Protein AF-A0A9B0GZ74-F1 (afdb_monomer)

Radius of gyration: 31.26 Å; Cα contacts (8 Å, |Δi|>4): 333; chains: 1; bounding box: 87×49×104 Å

Secondary structure (DSSP, 8-state):
----HHHHHHHHHHHHHHSEEEEES-SS-SS-GGGTTTT--HHHHHHHHHHHHTTTSEEEEEETTEEEEEE-HHHHHHHHHHHT--TT---GGG-PPPPP-------PPP---------------SSS-----------------------EEEEEE-SS-TTSEE----PPPTT--HHHHHHHHHHHHH-EEEEEEEEEEEEEETTTTEEEEEEEEEEEEE-SS-HHHHHH---EEEEEHHHHHHHHHTT-HHHHHHHHHHHHHHH--SS-PPP--PPP------PPP--

pLDDT: mean 74.58, std 23.99, range [27.06, 96.62]

Sequence (291 aa):
MLMPKKNRIAIYELLFKEGVMVAKKDVHMPKHPELADKNVPNLHVMKAMQSLKSRGYVKEQFAWRHFYWYLTNEGIQYLRDYLHLPPEIVPATLRRSRPETGRPRPKGLEGERPARLTRGEADRDTYRRSAVPPGADKKAEAGAGSATEFQFVLLVSSSRHPDRWIVPGGGMEPEEEPSVAAAREVCEEAGVKGTLGRLVGIFENQERKHRTYVYVLIVTEVLEDWEDSVNIGRKREWFKIEDAIKVLQYHKPVQASYFETLRQGYSANNGTPVVATTYSVSSQSSMPGIR

Structure (mmCIF, N/CA/C/O backbone):
data_AF-A0A9B0GZ74-F1
#
_entry.id   AF-A0A9B0GZ74-F1
#
loop_
_atom_site.group_PDB
_atom_site.id
_atom_site.type_symbol
_atom_site.label_atom_id
_atom_site.label_alt_id
_atom_site.label_comp_id
_atom_site.label_asym_id
_atom_site.label_entity_id
_atom_site.label_seq_id
_atom_site.pdbx_PDB_ins_code
_atom_site.Cartn_x
_atom_site.Cartn_y
_atom_site.Cartn_z
_atom_site.occupancy
_atom_site.B_iso_or_equiv
_atom_site.auth_seq_id
_atom_site.auth_comp_id
_atom_site.auth_asym_id
_atom_site.auth_atom_id
_atom_site.pdbx_PDB_model_num
ATOM 1 N N . MET A 1 1 ? 24.079 10.709 -8.198 1.00 82.06 1 MET A N 1
ATOM 2 C CA . MET A 1 1 ? 24.806 9.741 -7.348 1.00 82.06 1 MET A CA 1
ATOM 3 C C . MET A 1 1 ? 25.811 8.994 -8.206 1.00 82.06 1 MET A C 1
ATOM 5 O O . MET A 1 1 ? 25.441 8.549 -9.290 1.00 82.06 1 MET A O 1
ATOM 9 N N . LEU A 1 2 ? 27.061 8.889 -7.754 1.00 89.06 2 LEU A N 1
ATOM 10 C CA . LEU A 1 2 ? 28.069 8.064 -8.417 1.00 89.06 2 LEU A CA 1
ATOM 11 C C . LEU A 1 2 ? 27.722 6.587 -8.185 1.00 89.06 2 LEU A C 1
ATOM 13 O O . LEU A 1 2 ? 27.457 6.194 -7.055 1.00 89.06 2 LEU A O 1
ATOM 17 N N . MET A 1 3 ? 27.668 5.786 -9.247 1.00 90.12 3 MET A N 1
ATOM 18 C CA . MET A 1 3 ? 27.357 4.358 -9.152 1.00 90.12 3 MET A CA 1
ATOM 19 C C . MET A 1 3 ? 28.206 3.565 -10.152 1.00 90.12 3 MET A C 1
ATOM 21 O O . MET A 1 3 ? 28.424 4.061 -11.263 1.00 90.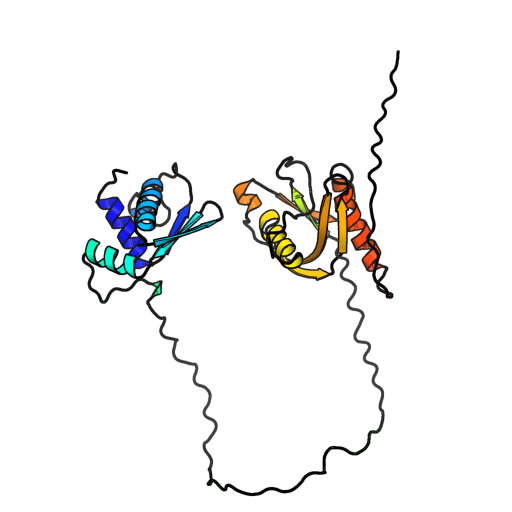12 3 MET A O 1
ATOM 25 N N . PRO A 1 4 ? 28.652 2.341 -9.813 1.00 94.06 4 PRO A N 1
ATOM 26 C CA . PRO A 1 4 ? 29.394 1.497 -10.743 1.00 94.06 4 PRO A CA 1
ATOM 27 C C . PRO A 1 4 ? 28.590 1.219 -12.018 1.00 94.06 4 PRO A C 1
ATOM 29 O O . PRO A 1 4 ? 27.400 0.899 -11.950 1.00 94.06 4 PRO A O 1
ATOM 32 N N . LYS A 1 5 ? 29.248 1.287 -13.184 1.00 91.31 5 LYS A N 1
ATOM 33 C CA . LYS A 1 5 ? 28.596 1.060 -14.488 1.00 91.31 5 LYS A CA 1
ATOM 34 C C . LYS A 1 5 ? 27.937 -0.323 -14.564 1.00 91.31 5 LYS A C 1
ATOM 36 O O . LYS A 1 5 ? 26.816 -0.425 -15.044 1.00 91.31 5 LYS A O 1
ATOM 41 N N . LYS A 1 6 ? 28.581 -1.348 -13.990 1.00 92.06 6 LYS A N 1
ATOM 42 C CA . LYS A 1 6 ? 28.047 -2.720 -13.886 1.00 92.06 6 LYS A CA 1
ATOM 43 C C . LYS A 1 6 ? 26.679 -2.761 -13.190 1.00 92.06 6 LYS A C 1
ATOM 45 O O . LYS A 1 6 ? 25.741 -3.341 -13.719 1.00 92.06 6 LYS A O 1
ATOM 50 N N . ASN A 1 7 ? 26.542 -2.066 -12.058 1.00 92.50 7 ASN A N 1
ATOM 51 C CA . ASN A 1 7 ? 25.292 -2.019 -11.292 1.00 92.50 7 ASN A CA 1
ATOM 52 C C . ASN A 1 7 ? 24.197 -1.264 -12.044 1.00 92.50 7 ASN A C 1
ATOM 54 O O . ASN A 1 7 ? 23.042 -1.670 -12.026 1.00 92.50 7 ASN A O 1
ATOM 58 N N . ARG A 1 8 ? 24.555 -0.168 -12.721 1.00 92.12 8 ARG A N 1
ATOM 59 C CA . ARG A 1 8 ? 23.598 0.601 -13.523 1.00 92.12 8 ARG A CA 1
ATOM 60 C C . ARG A 1 8 ? 23.042 -0.227 -14.681 1.00 92.12 8 ARG A C 1
ATOM 62 O O . ARG A 1 8 ? 21.833 -0.246 -14.868 1.00 92.12 8 ARG A O 1
ATOM 69 N N . ILE A 1 9 ? 23.918 -0.919 -15.411 1.00 92.75 9 ILE A N 1
ATOM 70 C CA . ILE A 1 9 ? 23.524 -1.799 -16.518 1.00 92.75 9 ILE A CA 1
ATOM 71 C C . ILE A 1 9 ? 22.610 -2.913 -16.001 1.00 92.75 9 ILE A C 1
ATOM 73 O O . ILE A 1 9 ? 21.531 -3.098 -16.544 1.00 92.75 9 ILE A O 1
ATOM 77 N N . ALA A 1 10 ? 22.967 -3.564 -14.891 1.00 92.56 10 ALA A N 1
ATOM 78 C CA . ALA A 1 10 ? 22.152 -4.615 -14.284 1.00 92.56 10 ALA A CA 1
ATOM 79 C C . ALA A 1 10 ? 20.718 -4.169 -13.939 1.00 92.56 10 ALA A C 1
ATOM 81 O O . ALA A 1 10 ? 19.769 -4.912 -14.178 1.00 92.56 10 ALA A O 1
ATOM 82 N N . ILE A 1 11 ? 20.566 -2.958 -13.393 1.00 93.38 11 ILE A N 1
ATOM 83 C CA . ILE A 1 11 ? 19.256 -2.374 -13.071 1.00 93.38 11 ILE A CA 1
ATOM 84 C C . ILE A 1 11 ? 18.454 -2.118 -14.353 1.00 93.38 11 ILE A C 1
ATOM 86 O O . ILE A 1 11 ? 17.262 -2.405 -14.408 1.00 93.38 11 ILE A O 1
ATOM 90 N N . TYR A 1 12 ? 19.102 -1.582 -15.389 1.00 94.12 12 TYR A N 1
ATOM 91 C CA . TYR A 1 12 ? 18.450 -1.271 -16.661 1.00 94.12 12 TYR A CA 1
ATOM 92 C C . TYR A 1 12 ? 18.042 -2.525 -17.433 1.00 94.12 12 TYR A C 1
ATOM 94 O O . TYR A 1 12 ? 16.947 -2.557 -1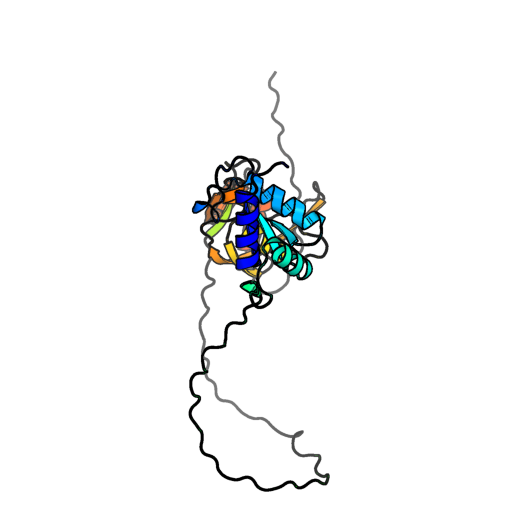7.983 1.00 94.12 12 TYR A O 1
ATOM 102 N N . GLU A 1 13 ? 18.875 -3.566 -17.429 1.00 91.50 13 GLU A N 1
ATOM 103 C CA . GLU A 1 13 ? 18.550 -4.870 -18.013 1.00 91.50 13 GLU A CA 1
ATOM 104 C C . GLU A 1 13 ? 17.303 -5.477 -17.368 1.00 91.50 13 GLU A C 1
ATOM 106 O O . GLU A 1 13 ? 16.402 -5.913 -18.081 1.00 91.50 13 GLU A O 1
ATOM 111 N N . LEU A 1 14 ? 17.230 -5.480 -16.031 1.00 91.31 14 LEU A N 1
ATOM 112 C CA . LEU A 1 14 ? 16.075 -6.020 -15.312 1.00 91.31 14 LEU A CA 1
ATOM 113 C C . LEU A 1 14 ? 14.809 -5.205 -15.609 1.00 91.31 14 LEU A C 1
ATOM 115 O O . LEU A 1 14 ? 13.784 -5.778 -15.969 1.00 91.31 14 LEU A O 1
ATOM 119 N N . LEU A 1 15 ? 14.907 -3.871 -15.547 1.00 92.94 15 LEU A N 1
ATOM 120 C CA . LEU A 1 15 ? 13.790 -2.980 -15.863 1.00 92.94 15 LEU A CA 1
ATOM 121 C C . LEU A 1 15 ? 13.285 -3.177 -17.298 1.00 92.94 15 LEU A C 1
ATOM 123 O O . LEU A 1 15 ? 12.080 -3.156 -17.526 1.00 92.94 15 LEU A O 1
ATOM 127 N N . PHE A 1 16 ? 14.184 -3.352 -18.269 1.00 91.94 16 PHE A N 1
ATOM 128 C CA . PHE A 1 16 ? 13.804 -3.549 -19.667 1.00 91.94 16 PHE A CA 1
ATOM 129 C C . PHE A 1 16 ? 13.208 -4.937 -19.914 1.00 91.94 16 PHE A C 1
ATOM 131 O O . PHE A 1 16 ? 12.268 -5.068 -20.692 1.00 91.94 16 PHE A O 1
ATOM 138 N N . LYS A 1 17 ? 13.733 -5.968 -19.242 1.00 89.44 17 LYS A N 1
ATOM 139 C CA . LYS A 1 17 ? 13.241 -7.343 -19.355 1.00 89.44 17 LYS A CA 1
ATOM 140 C C . LYS A 1 17 ? 11.807 -7.466 -18.838 1.00 89.44 17 LYS A C 1
ATOM 142 O O . LYS A 1 17 ? 10.947 -7.965 -19.561 1.00 89.44 17 LYS A O 1
ATOM 147 N N . GLU A 1 18 ? 11.555 -6.997 -17.620 1.00 88.94 18 GLU A N 1
ATOM 148 C CA . GLU A 1 18 ? 10.248 -7.134 -16.968 1.00 88.94 18 GLU A CA 1
ATOM 149 C C . GLU A 1 18 ? 9.281 -6.011 -17.379 1.00 88.94 18 GLU A C 1
ATOM 151 O O . GLU A 1 18 ? 8.080 -6.228 -17.497 1.00 88.94 18 GLU A O 1
ATOM 156 N N . GLY A 1 19 ? 9.785 -4.803 -17.648 1.00 89.81 19 GLY A N 1
ATOM 157 C CA . GLY A 1 19 ? 8.975 -3.607 -17.930 1.00 89.81 19 GLY A CA 1
ATOM 158 C C . GLY A 1 19 ? 8.411 -2.923 -16.678 1.00 89.81 19 GLY A C 1
ATOM 159 O O . GLY A 1 19 ? 7.849 -1.829 -16.769 1.00 89.81 19 GLY A O 1
ATOM 160 N N . VAL A 1 20 ? 8.588 -3.542 -15.512 1.00 92.75 20 VAL A N 1
ATOM 161 C CA . VAL A 1 20 ? 8.212 -3.032 -14.191 1.00 92.75 20 VAL A CA 1
ATOM 162 C C . VAL A 1 20 ? 9.370 -3.298 -13.233 1.00 92.75 20 VAL A C 1
ATOM 164 O O . VAL A 1 20 ? 10.102 -4.270 -13.400 1.00 92.75 20 VAL A O 1
ATOM 167 N N . MET A 1 21 ? 9.560 -2.433 -12.241 1.00 92.94 21 MET A N 1
ATOM 168 C CA . MET A 1 21 ? 10.480 -2.696 -11.135 1.00 92.94 21 MET A CA 1
ATOM 169 C C . MET A 1 21 ? 9.859 -2.264 -9.816 1.00 92.94 21 MET A C 1
ATOM 171 O O . MET A 1 21 ? 9.243 -1.199 -9.738 1.00 92.94 21 MET A O 1
ATOM 175 N N . VAL A 1 22 ? 10.064 -3.065 -8.775 1.00 94.50 22 VAL A N 1
ATOM 176 C CA . VAL A 1 22 ? 9.595 -2.767 -7.421 1.00 94.50 22 VAL A CA 1
ATOM 177 C C . VAL A 1 22 ? 10.794 -2.623 -6.498 1.00 94.50 22 VAL A C 1
ATOM 179 O O . VAL A 1 22 ? 11.733 -3.398 -6.595 1.00 94.50 22 VAL A O 1
ATOM 182 N N . ALA A 1 23 ? 10.792 -1.649 -5.588 1.00 94.19 23 ALA A N 1
ATOM 183 C CA . ALA A 1 23 ? 11.800 -1.583 -4.529 1.00 94.19 23 ALA A CA 1
ATOM 184 C C . ALA A 1 23 ? 11.234 -1.056 -3.216 1.00 94.19 23 ALA A C 1
ATOM 186 O O . ALA A 1 23 ? 10.556 -0.032 -3.176 1.00 94.19 23 ALA A O 1
ATOM 187 N N . LYS A 1 24 ? 11.597 -1.700 -2.105 1.00 92.94 24 LYS A N 1
ATOM 188 C CA . LYS A 1 24 ? 11.307 -1.187 -0.765 1.00 92.94 24 LYS A CA 1
ATOM 189 C C . LYS A 1 24 ? 12.081 0.114 -0.526 1.00 92.94 24 LYS A C 1
ATOM 191 O O . LYS A 1 24 ? 13.260 0.212 -0.853 1.00 92.94 24 LYS A O 1
ATOM 196 N N . LYS A 1 25 ? 11.451 1.120 0.075 1.00 92.25 25 LYS A N 1
ATOM 197 C CA . LYS A 1 25 ? 12.053 2.380 0.531 1.00 92.25 25 LYS A CA 1
ATOM 198 C C . LYS A 1 25 ? 12.853 2.114 1.800 1.00 92.25 25 LYS A C 1
ATOM 200 O O . LYS A 1 25 ? 12.426 2.407 2.920 1.00 92.25 25 LYS A O 1
ATOM 205 N N . ASP A 1 26 ? 14.013 1.517 1.586 1.00 90.69 26 ASP A N 1
ATOM 206 C CA . ASP A 1 26 ? 15.004 1.220 2.604 1.00 90.69 26 ASP A CA 1
ATOM 207 C C . ASP A 1 26 ? 16.402 1.429 2.017 1.00 90.69 26 ASP A C 1
ATOM 209 O O . ASP A 1 26 ? 16.839 0.714 1.114 1.00 90.69 26 ASP A O 1
ATOM 213 N N . VAL A 1 27 ? 17.096 2.448 2.515 1.00 88.31 27 VAL A N 1
ATOM 214 C CA . VAL A 1 27 ? 18.436 2.819 2.045 1.00 88.31 27 VAL A CA 1
ATOM 215 C C . VAL A 1 27 ? 19.536 1.952 2.654 1.00 88.31 27 VAL A C 1
ATOM 217 O O . VAL A 1 27 ? 20.632 1.906 2.099 1.00 88.31 27 VAL A O 1
ATOM 220 N N . HIS A 1 28 ? 19.254 1.273 3.768 1.00 88.12 28 HIS A N 1
ATOM 221 C CA . HIS A 1 28 ? 20.226 0.466 4.506 1.00 88.12 28 HIS A CA 1
ATOM 222 C C . HIS A 1 28 ? 20.237 -0.994 4.055 1.00 88.12 28 HIS A C 1
ATOM 224 O O . HIS A 1 28 ? 21.143 -1.740 4.418 1.00 88.12 28 HIS A O 1
ATOM 230 N N . MET A 1 29 ? 19.264 -1.393 3.234 1.00 84.00 29 MET A N 1
ATOM 231 C CA . MET A 1 29 ? 19.177 -2.734 2.678 1.00 84.00 29 MET A CA 1
ATOM 232 C C . MET A 1 29 ? 20.410 -3.045 1.798 1.00 84.00 29 MET A C 1
ATOM 234 O O . MET A 1 29 ? 20.575 -2.429 0.735 1.00 84.00 29 MET A O 1
ATOM 238 N N . PRO A 1 30 ? 21.268 -4.012 2.195 1.00 87.00 30 PRO A N 1
ATOM 239 C CA . PRO A 1 30 ? 22.548 -4.250 1.525 1.00 87.00 30 PRO A CA 1
ATOM 240 C C . PRO A 1 30 ? 22.410 -4.770 0.094 1.00 87.00 30 PRO A C 1
ATOM 242 O O . PRO A 1 30 ? 23.273 -4.503 -0.740 1.00 87.00 30 PRO A O 1
ATOM 245 N N . LYS A 1 31 ? 21.337 -5.518 -0.191 1.00 89.31 31 LYS A N 1
ATOM 246 C CA . LYS A 1 31 ? 21.079 -6.147 -1.490 1.00 89.31 31 LYS A CA 1
ATOM 247 C C . LYS A 1 31 ? 19.600 -6.073 -1.831 1.00 89.31 31 LYS A C 1
ATOM 249 O O . LYS A 1 31 ? 18.757 -6.281 -0.965 1.00 89.31 31 LYS A O 1
ATOM 254 N N . HIS A 1 32 ? 19.303 -5.788 -3.090 1.00 89.75 32 HIS A N 1
ATOM 255 C CA . HIS A 1 32 ? 17.942 -5.801 -3.605 1.00 89.75 32 HIS A CA 1
ATOM 256 C C . HIS A 1 32 ? 17.496 -7.247 -3.928 1.00 89.75 32 HIS A C 1
ATOM 258 O O . HIS A 1 32 ? 18.284 -7.962 -4.547 1.00 89.75 32 HIS A O 1
ATOM 264 N N . PRO A 1 33 ? 16.278 -7.692 -3.551 1.00 88.88 33 PRO A N 1
ATOM 265 C CA . PRO A 1 33 ? 15.839 -9.088 -3.697 1.00 88.88 33 PRO A CA 1
ATOM 266 C C . PRO A 1 33 ? 15.884 -9.613 -5.140 1.00 88.88 33 PRO A C 1
ATOM 268 O O . PRO A 1 33 ? 16.424 -10.690 -5.365 1.00 88.88 33 PRO A O 1
ATOM 271 N N . GLU A 1 34 ? 15.424 -8.845 -6.133 1.00 84.44 34 GLU A N 1
ATOM 272 C CA . GLU A 1 34 ? 15.446 -9.267 -7.550 1.00 84.44 34 GLU A CA 1
ATOM 273 C C . GLU A 1 34 ? 16.829 -9.138 -8.216 1.00 84.44 34 GLU A C 1
ATOM 275 O O . GLU A 1 34 ? 17.052 -9.613 -9.327 1.00 84.44 34 GLU A O 1
ATOM 280 N N . LEU A 1 35 ? 17.786 -8.486 -7.547 1.00 83.62 35 LEU A N 1
ATOM 281 C CA . LEU A 1 35 ? 19.158 -8.277 -8.029 1.00 83.62 35 LEU A CA 1
ATOM 282 C C . LEU A 1 35 ? 20.190 -8.851 -7.048 1.00 83.62 35 LEU A C 1
ATOM 284 O O . LEU A 1 35 ? 21.342 -8.396 -7.013 1.00 83.62 35 LEU A O 1
ATOM 288 N N . ALA A 1 36 ? 19.784 -9.845 -6.253 1.00 73.50 36 ALA A N 1
ATOM 289 C CA . ALA A 1 36 ? 20.621 -10.458 -5.230 1.00 73.50 36 ALA A CA 1
ATOM 290 C C . ALA A 1 36 ? 21.883 -11.088 -5.841 1.00 73.50 36 ALA A C 1
ATOM 292 O O . ALA A 1 36 ? 22.984 -10.880 -5.324 1.00 73.50 36 ALA A O 1
ATOM 293 N N . ASP A 1 37 ? 21.740 -11.740 -6.998 1.00 77.75 37 ASP A N 1
ATOM 294 C CA . ASP A 1 37 ? 22.822 -12.424 -7.721 1.00 77.75 37 ASP A CA 1
ATOM 295 C C . ASP A 1 37 ? 23.917 -11.465 -8.204 1.00 77.75 37 ASP A C 1
ATOM 297 O O . ASP A 1 37 ? 25.099 -11.800 -8.243 1.00 77.75 37 ASP A O 1
ATOM 301 N N . LYS A 1 38 ? 23.530 -10.232 -8.547 1.00 83.19 38 LYS A N 1
ATOM 302 C CA . LYS A 1 38 ? 24.438 -9.196 -9.063 1.00 83.19 38 LYS A CA 1
ATOM 303 C C . LYS A 1 38 ? 24.998 -8.297 -7.950 1.00 83.19 38 LYS A C 1
ATOM 305 O O . LYS A 1 38 ? 25.720 -7.345 -8.245 1.00 83.19 38 LYS A O 1
ATOM 310 N N . ASN A 1 39 ? 24.684 -8.596 -6.683 1.00 86.88 39 ASN A N 1
ATOM 311 C CA . ASN A 1 39 ? 25.126 -7.871 -5.488 1.00 86.88 39 ASN A CA 1
ATOM 312 C C . ASN A 1 39 ? 24.864 -6.353 -5.561 1.00 86.88 39 ASN A C 1
ATOM 314 O O . ASN A 1 39 ? 25.727 -5.539 -5.224 1.00 86.88 39 ASN A O 1
ATOM 318 N N . VAL A 1 40 ? 23.684 -5.963 -6.055 1.00 89.44 40 VAL A N 1
ATOM 319 C CA . VAL A 1 40 ? 23.314 -4.552 -6.222 1.00 89.44 40 VAL A CA 1
ATOM 320 C C . VAL A 1 40 ? 22.624 -4.033 -4.951 1.00 89.44 40 VAL A C 1
ATOM 322 O O . VAL A 1 40 ? 21.573 -4.558 -4.574 1.00 89.44 40 VAL A O 1
ATOM 325 N N . PRO A 1 41 ? 23.155 -2.974 -4.305 1.00 92.38 41 PRO A N 1
ATOM 326 C CA . PRO A 1 41 ? 22.497 -2.327 -3.175 1.00 92.38 41 PRO A CA 1
ATOM 327 C C . PRO A 1 41 ? 21.167 -1.681 -3.553 1.00 92.38 41 PRO A C 1
ATOM 329 O O . PRO A 1 41 ? 21.041 -1.065 -4.615 1.00 92.38 41 PRO A O 1
ATOM 332 N N . ASN A 1 42 ? 20.200 -1.715 -2.638 1.00 93.12 42 ASN A N 1
ATOM 333 C CA . ASN A 1 42 ? 18.873 -1.149 -2.883 1.00 93.12 42 ASN A CA 1
ATOM 334 C C . ASN A 1 42 ? 18.909 0.379 -3.100 1.00 93.12 42 ASN A C 1
ATOM 336 O O . ASN A 1 42 ? 18.184 0.921 -3.933 1.00 93.12 42 ASN A O 1
ATOM 340 N N . LEU A 1 43 ? 19.847 1.077 -2.446 1.00 92.75 43 LEU A N 1
ATOM 341 C CA . LEU A 1 43 ? 20.100 2.504 -2.672 1.00 92.75 43 LEU A CA 1
ATOM 342 C C . LEU A 1 43 ? 20.418 2.821 -4.144 1.00 92.75 43 LEU A C 1
ATOM 344 O O . LEU A 1 43 ? 19.972 3.842 -4.672 1.00 92.75 43 LEU A O 1
ATOM 348 N N . HIS A 1 44 ? 21.178 1.950 -4.819 1.00 93.50 44 HIS A N 1
ATOM 349 C CA . HIS A 1 44 ? 21.511 2.127 -6.233 1.00 93.50 44 HIS A CA 1
ATOM 350 C C . HIS A 1 44 ? 20.272 2.030 -7.118 1.00 93.50 44 HIS A C 1
ATOM 352 O O . HIS A 1 44 ? 20.126 2.851 -8.023 1.00 93.50 44 HIS A O 1
ATOM 358 N N . VAL A 1 45 ? 19.374 1.089 -6.819 1.00 93.88 45 VAL A N 1
ATOM 359 C CA . VAL A 1 45 ? 18.095 0.924 -7.519 1.00 93.88 45 VAL A CA 1
ATOM 360 C C . VAL A 1 45 ? 17.243 2.178 -7.356 1.00 93.88 45 VAL A C 1
ATOM 362 O O . VAL A 1 45 ? 16.900 2.824 -8.344 1.00 93.88 45 VAL A O 1
ATOM 365 N N . MET A 1 46 ? 17.007 2.605 -6.112 1.00 93.81 46 MET A N 1
ATOM 366 C CA . MET A 1 46 ? 16.180 3.777 -5.809 1.00 93.81 46 MET A CA 1
ATOM 367 C C . MET A 1 46 ? 16.678 5.046 -6.508 1.00 93.81 46 MET A C 1
ATOM 369 O O . MET A 1 46 ? 15.895 5.803 -7.077 1.00 93.81 46 MET A O 1
ATOM 373 N N . LYS A 1 47 ? 17.991 5.296 -6.489 1.00 94.81 47 LYS A N 1
ATOM 374 C CA . LYS A 1 47 ? 18.565 6.508 -7.090 1.00 94.81 47 LYS A CA 1
ATOM 375 C C . LYS A 1 47 ? 18.666 6.434 -8.610 1.00 94.81 47 LYS A C 1
ATOM 377 O O . LYS A 1 47 ? 18.534 7.470 -9.261 1.00 94.81 47 LYS A O 1
ATOM 382 N N . ALA A 1 48 ? 18.862 5.246 -9.181 1.00 94.38 48 ALA A N 1
ATOM 383 C CA . ALA A 1 48 ? 18.777 5.053 -10.626 1.00 94.38 48 ALA A CA 1
ATOM 384 C C . ALA A 1 48 ? 17.353 5.312 -11.130 1.00 94.38 48 ALA A C 1
ATOM 386 O O . ALA A 1 48 ? 17.177 6.071 -12.081 1.00 94.38 48 ALA A O 1
ATOM 387 N N . MET A 1 49 ? 16.348 4.763 -10.447 1.00 94.75 49 MET A N 1
ATOM 388 C CA . MET A 1 49 ? 14.944 4.946 -10.811 1.00 94.75 49 MET A CA 1
ATOM 389 C C . MET A 1 49 ? 14.465 6.379 -10.600 1.00 94.75 49 MET A C 1
ATOM 391 O O . MET A 1 49 ? 13.817 6.935 -11.483 1.00 94.75 49 MET A O 1
ATOM 395 N N . GLN A 1 50 ? 14.895 7.043 -9.521 1.00 93.88 50 GLN A N 1
ATOM 396 C CA . GLN A 1 50 ? 14.650 8.475 -9.322 1.00 93.88 50 GLN A CA 1
ATOM 397 C C . GLN A 1 50 ? 15.191 9.315 -10.497 1.00 93.88 50 GLN A C 1
ATOM 399 O O . GLN A 1 50 ? 14.534 10.257 -10.939 1.00 93.88 50 GLN A O 1
ATOM 404 N N . SER A 1 51 ? 16.367 8.959 -11.032 1.00 94.75 51 SER A N 1
ATOM 405 C CA . SER A 1 51 ? 16.953 9.634 -12.198 1.00 94.75 51 SER A CA 1
ATOM 406 C C . SER A 1 51 ? 16.220 9.340 -13.508 1.00 94.75 51 SER A C 1
ATOM 408 O O . SER A 1 51 ? 16.251 10.182 -14.403 1.00 94.75 51 SER A O 1
ATOM 410 N N . LEU A 1 52 ? 15.627 8.155 -13.670 1.00 95.00 52 LEU A N 1
ATOM 411 C CA . LEU A 1 52 ? 14.815 7.832 -14.848 1.00 95.00 52 LEU A CA 1
ATOM 412 C C . LEU A 1 52 ? 13.455 8.536 -14.776 1.00 95.00 52 LEU A C 1
ATOM 414 O O . LEU A 1 52 ? 12.987 9.071 -15.780 1.00 95.00 52 LEU A O 1
ATOM 418 N N . LYS A 1 53 ? 12.863 8.613 -13.578 1.00 95.06 53 LYS A N 1
ATOM 419 C CA . LYS A 1 53 ? 11.602 9.318 -13.321 1.00 95.06 53 LYS A CA 1
ATOM 420 C C . LYS A 1 53 ? 11.720 10.797 -13.665 1.00 95.06 53 LYS A C 1
ATOM 422 O O . LYS A 1 53 ? 10.864 11.329 -14.361 1.00 95.06 53 LYS A O 1
ATOM 427 N N . SER A 1 54 ? 12.789 11.464 -13.220 1.00 94.75 54 SER A N 1
ATOM 428 C CA . SER A 1 54 ? 12.980 12.900 -13.478 1.00 94.75 54 SER A CA 1
ATOM 429 C C . SER A 1 54 ? 13.096 13.245 -14.967 1.00 94.75 54 SER A C 1
ATOM 431 O O . SER A 1 54 ? 12.973 14.408 -15.327 1.00 94.75 54 SER A O 1
ATOM 433 N N . ARG A 1 55 ? 13.369 12.250 -15.820 1.00 93.44 55 ARG A N 1
ATOM 434 C CA . ARG A 1 55 ? 13.467 12.386 -17.280 1.00 93.44 55 ARG A CA 1
ATOM 435 C C . ARG A 1 55 ? 12.218 11.893 -18.020 1.00 93.44 55 ARG A C 1
ATOM 437 O O . ARG A 1 55 ? 12.213 11.928 -19.239 1.00 93.44 55 ARG A O 1
ATOM 444 N N . GLY A 1 56 ? 11.194 11.407 -17.312 1.00 93.50 56 GLY A N 1
ATOM 445 C CA . GLY A 1 56 ? 9.955 10.894 -17.914 1.00 93.50 56 GLY A CA 1
ATOM 446 C C . GLY A 1 56 ? 10.019 9.450 -18.438 1.00 93.50 56 GLY A C 1
ATOM 447 O O . GLY A 1 56 ? 9.034 8.938 -18.968 1.00 93.50 56 GLY A O 1
ATOM 448 N N . TYR A 1 57 ? 11.138 8.744 -18.248 1.00 95.75 57 TYR A N 1
ATOM 449 C CA . TYR A 1 57 ? 11.320 7.381 -18.768 1.00 95.75 57 TYR A CA 1
ATOM 450 C C . TYR A 1 57 ? 10.579 6.305 -17.966 1.00 95.75 57 TYR A C 1
ATOM 452 O O . TYR A 1 57 ? 10.311 5.218 -18.474 1.00 95.75 57 TYR A O 1
ATOM 460 N N . VAL A 1 58 ? 10.245 6.587 -16.709 1.00 96.62 58 VAL A N 1
ATOM 461 C CA . VAL A 1 58 ? 9.455 5.688 -15.860 1.00 96.62 58 VAL A CA 1
ATOM 462 C C . VAL A 1 58 ? 8.370 6.475 -15.137 1.00 96.62 58 VAL A C 1
ATOM 464 O O . VAL A 1 58 ? 8.597 7.606 -14.700 1.00 96.62 58 VAL A O 1
ATOM 467 N N . LYS A 1 59 ? 7.198 5.861 -14.973 1.00 94.25 59 LYS A N 1
ATOM 468 C CA . LYS A 1 59 ? 6.159 6.329 -14.053 1.00 94.25 59 LYS A CA 1
ATOM 469 C C . LYS A 1 59 ? 6.401 5.710 -12.689 1.00 94.25 59 LYS A C 1
ATOM 471 O O . LYS A 1 59 ? 6.606 4.509 -12.597 1.00 94.25 59 LYS A O 1
ATOM 476 N N . GLU A 1 60 ? 6.372 6.526 -11.646 1.00 95.81 60 GLU A N 1
ATOM 477 C CA . GLU A 1 60 ? 6.516 6.080 -10.262 1.00 95.81 60 GLU A CA 1
ATOM 478 C C . GLU A 1 60 ? 5.157 6.100 -9.572 1.00 95.81 60 GLU A C 1
ATOM 480 O O . GLU A 1 60 ? 4.456 7.110 -9.617 1.00 95.81 60 GLU A O 1
ATOM 485 N N . GLN A 1 61 ? 4.832 5.012 -8.888 1.00 93.38 61 GLN A N 1
ATOM 486 C CA . GLN A 1 61 ? 3.755 4.935 -7.919 1.00 93.38 61 GLN A CA 1
ATOM 487 C C . GLN A 1 61 ? 4.370 4.467 -6.600 1.00 93.38 61 GLN A C 1
ATOM 489 O O . GLN A 1 61 ? 5.187 3.551 -6.574 1.00 93.38 61 GLN A O 1
ATOM 494 N N . PHE A 1 62 ? 4.056 5.147 -5.505 1.00 93.44 62 PHE A N 1
ATOM 495 C CA . PHE A 1 62 ? 4.585 4.813 -4.188 1.00 93.44 62 PHE A CA 1
ATOM 496 C C . PHE A 1 62 ? 3.430 4.446 -3.272 1.00 93.44 62 PHE A C 1
ATOM 498 O O . PHE A 1 62 ? 2.499 5.235 -3.128 1.00 93.44 62 PHE A O 1
ATOM 505 N N . ALA A 1 63 ? 3.491 3.263 -2.674 1.00 87.50 63 ALA A N 1
ATOM 506 C CA . ALA A 1 63 ? 2.538 2.819 -1.667 1.00 87.50 63 ALA A CA 1
ATOM 507 C C . ALA A 1 63 ? 3.214 1.778 -0.767 1.00 87.50 63 ALA A C 1
ATOM 509 O O . ALA A 1 63 ? 4.119 1.079 -1.218 1.00 87.50 63 ALA A O 1
ATOM 510 N N . TRP A 1 64 ? 2.816 1.675 0.503 1.00 86.06 64 TRP A N 1
ATOM 511 C CA . TRP A 1 64 ?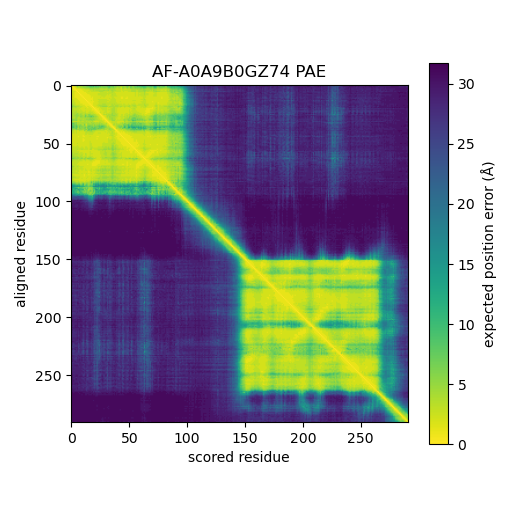 3.295 0.612 1.407 1.00 86.06 64 TRP A CA 1
ATOM 512 C C . TRP A 1 64 ? 4.818 0.570 1.581 1.00 86.06 64 TRP A C 1
ATOM 514 O O . TRP A 1 64 ? 5.450 -0.484 1.561 1.00 86.06 64 TRP A O 1
ATOM 524 N N . ARG A 1 65 ? 5.451 1.751 1.664 1.00 89.38 65 ARG A N 1
ATOM 525 C CA . ARG A 1 65 ? 6.919 1.913 1.634 1.00 89.38 65 ARG A CA 1
ATOM 526 C C . ARG A 1 65 ? 7.589 1.255 0.427 1.00 89.38 65 ARG A C 1
ATOM 528 O O . ARG A 1 65 ? 8.797 1.064 0.458 1.00 89.38 65 ARG A O 1
ATOM 535 N N . HIS A 1 66 ? 6.864 0.921 -0.625 1.00 93.12 66 HIS A N 1
ATOM 536 C CA . HIS A 1 66 ? 7.385 0.315 -1.836 1.00 93.12 66 HIS A CA 1
ATOM 537 C C . HIS A 1 66 ? 7.220 1.296 -2.994 1.00 93.12 66 HIS A C 1
ATOM 539 O O . HIS A 1 66 ? 6.197 1.962 -3.155 1.00 93.12 66 HIS A O 1
ATOM 545 N N . PHE A 1 67 ? 8.278 1.421 -3.781 1.00 95.12 67 PHE A N 1
ATOM 546 C CA . PHE A 1 67 ? 8.241 2.077 -5.070 1.00 95.12 67 PHE A CA 1
ATOM 547 C C . PHE A 1 67 ? 7.866 1.053 -6.125 1.00 95.12 67 PHE A C 1
ATOM 549 O O . PHE A 1 67 ? 8.473 -0.012 -6.186 1.00 95.12 67 PHE A O 1
ATOM 556 N N . TYR A 1 68 ? 6.914 1.421 -6.965 1.00 95.75 68 TYR A N 1
ATOM 557 C CA . TYR A 1 68 ? 6.495 0.703 -8.153 1.00 95.75 68 TYR A CA 1
ATOM 558 C C . TYR A 1 68 ? 6.822 1.591 -9.349 1.00 95.75 68 TYR A C 1
ATOM 560 O O . TYR A 1 68 ? 6.297 2.701 -9.469 1.00 95.75 68 TYR A O 1
ATOM 568 N N . TRP A 1 69 ? 7.715 1.134 -10.220 1.00 96.25 69 TRP A N 1
ATOM 569 C CA . TRP A 1 69 ? 8.074 1.852 -11.437 1.00 96.25 69 TRP A CA 1
ATOM 570 C C . TRP A 1 69 ? 7.586 1.109 -12.668 1.00 96.25 69 TRP A C 1
ATOM 572 O O . TRP A 1 69 ? 7.884 -0.068 -12.846 1.00 96.25 69 TRP A O 1
ATOM 582 N N . TYR A 1 70 ? 6.891 1.831 -13.539 1.00 94.69 70 TYR A N 1
ATOM 583 C CA . TYR A 1 70 ? 6.387 1.338 -14.814 1.00 94.69 70 TYR A CA 1
ATOM 584 C C . TYR A 1 70 ? 7.164 2.001 -15.944 1.00 94.69 70 TYR A C 1
ATOM 586 O O . TYR A 1 70 ? 7.238 3.233 -16.013 1.00 94.69 70 TYR A O 1
ATOM 594 N N . LEU A 1 71 ? 7.748 1.199 -16.829 1.00 94.44 71 LEU A N 1
ATOM 595 C CA . LEU A 1 71 ? 8.506 1.709 -17.963 1.00 94.44 71 LEU A CA 1
ATOM 596 C C . LEU A 1 71 ? 7.564 2.361 -18.990 1.00 94.44 71 LEU A C 1
ATOM 598 O O . LEU A 1 71 ? 6.554 1.775 -19.379 1.00 94.44 71 LEU A O 1
ATOM 602 N N . THR A 1 72 ? 7.874 3.587 -19.421 1.00 94.19 72 THR A N 1
ATOM 603 C CA . THR A 1 72 ? 7.095 4.298 -20.449 1.00 94.19 72 THR A CA 1
ATOM 604 C C . THR A 1 72 ? 7.620 3.988 -21.849 1.00 94.19 72 THR A C 1
ATOM 606 O O . THR A 1 72 ? 8.746 3.523 -22.009 1.00 94.19 72 THR A O 1
ATOM 609 N N . ASN A 1 73 ? 6.838 4.293 -22.888 1.00 91.50 73 ASN A N 1
ATOM 610 C CA . ASN A 1 73 ? 7.266 4.104 -24.282 1.00 91.50 73 ASN A CA 1
ATOM 611 C C . ASN A 1 73 ? 8.566 4.865 -24.612 1.00 91.50 73 ASN A C 1
ATOM 613 O O . ASN A 1 73 ? 9.423 4.347 -25.322 1.00 91.50 73 ASN A O 1
ATOM 617 N N . GLU A 1 74 ? 8.742 6.067 -24.058 1.00 93.06 74 GLU A N 1
ATOM 618 C CA . GLU A 1 74 ? 9.979 6.849 -24.189 1.00 93.06 74 GLU A CA 1
ATOM 619 C C . GLU A 1 74 ? 11.149 6.188 -23.449 1.00 93.06 74 GLU A C 1
ATOM 621 O O . GLU A 1 74 ? 12.262 6.112 -23.972 1.00 93.06 74 GLU A O 1
ATOM 626 N N . GLY A 1 75 ? 10.891 5.645 -22.255 1.00 93.56 75 GLY A N 1
ATOM 627 C CA . GLY A 1 75 ? 11.882 4.887 -21.497 1.00 93.56 75 GLY A CA 1
ATOM 628 C C . GLY A 1 75 ? 12.341 3.614 -22.202 1.00 93.56 75 GLY A C 1
ATOM 629 O O . GLY A 1 75 ? 13.524 3.287 -22.136 1.00 93.56 75 GLY A O 1
ATOM 630 N N . ILE A 1 76 ? 11.449 2.928 -22.924 1.00 91.75 76 ILE A N 1
ATOM 631 C CA . ILE A 1 76 ? 11.800 1.762 -23.750 1.00 91.75 76 ILE A CA 1
ATOM 632 C C . ILE A 1 76 ? 12.826 2.157 -24.818 1.00 91.75 76 ILE A C 1
ATOM 634 O O . ILE A 1 76 ? 13.838 1.474 -24.954 1.00 91.75 76 ILE A O 1
ATOM 638 N N . GLN A 1 77 ? 12.598 3.257 -25.544 1.00 90.62 77 GLN A N 1
ATOM 639 C CA . GLN A 1 77 ? 13.541 3.739 -26.565 1.00 90.62 77 GLN A CA 1
ATOM 640 C C . GLN A 1 77 ? 14.897 4.093 -25.939 1.00 90.62 77 GLN A C 1
ATOM 642 O O . GLN A 1 77 ? 15.929 3.593 -26.376 1.00 90.62 77 GLN A O 1
ATOM 647 N N . TYR A 1 78 ? 14.893 4.860 -24.841 1.00 93.62 78 TYR A N 1
ATOM 648 C CA . TYR A 1 78 ? 16.125 5.243 -24.144 1.00 93.62 78 TYR A CA 1
ATOM 649 C C . TYR A 1 78 ? 16.935 4.031 -23.661 1.00 93.62 78 TYR A C 1
ATOM 651 O O . TYR A 1 78 ? 18.152 3.978 -23.837 1.00 93.62 78 TYR A O 1
ATOM 659 N N . LEU A 1 79 ? 16.278 3.047 -23.039 1.00 92.44 79 LEU A N 1
ATOM 660 C CA . LEU A 1 79 ? 16.957 1.848 -22.548 1.00 92.44 79 LEU A CA 1
ATOM 661 C C . LEU A 1 79 ? 17.455 0.961 -23.691 1.00 92.44 79 LEU A C 1
ATOM 663 O O . LEU A 1 79 ? 18.525 0.370 -23.556 1.00 92.44 79 LEU A O 1
ATOM 667 N N . ARG A 1 80 ? 16.733 0.902 -24.815 1.00 89.25 80 ARG A N 1
ATOM 668 C CA . ARG A 1 80 ? 17.161 0.180 -26.018 1.00 89.25 80 ARG A CA 1
ATOM 669 C C . ARG A 1 80 ? 18.449 0.768 -26.590 1.00 89.25 80 ARG A C 1
ATOM 671 O O . ARG A 1 80 ? 19.393 0.016 -26.828 1.00 89.25 80 ARG A O 1
ATOM 678 N N . ASP A 1 81 ? 18.509 2.090 -26.725 1.00 91.81 81 ASP A N 1
ATOM 679 C CA . ASP A 1 81 ? 19.695 2.791 -27.223 1.00 91.81 81 ASP A CA 1
ATOM 680 C C . ASP A 1 81 ? 20.874 2.663 -26.251 1.00 91.81 81 ASP A C 1
ATOM 682 O O . ASP A 1 81 ? 22.010 2.450 -26.670 1.00 91.81 81 ASP A O 1
ATOM 686 N N . TYR A 1 82 ? 20.607 2.739 -24.941 1.00 91.25 82 TYR A N 1
ATOM 687 C CA . TYR A 1 82 ? 21.637 2.646 -23.903 1.00 91.25 82 TYR A CA 1
ATOM 688 C C . TYR A 1 82 ? 22.238 1.241 -23.762 1.00 91.25 82 TYR A C 1
ATOM 690 O O . TYR A 1 82 ? 23.428 1.105 -23.474 1.00 91.25 82 TYR A O 1
ATOM 698 N N . LEU A 1 83 ? 21.413 0.200 -23.907 1.00 91.06 83 LEU A N 1
ATOM 699 C CA . LEU A 1 83 ? 21.824 -1.204 -23.794 1.00 91.06 83 LEU A CA 1
ATOM 700 C C . LEU A 1 83 ? 22.223 -1.818 -25.146 1.00 91.06 83 LEU A C 1
ATOM 702 O O . LEU A 1 83 ? 22.686 -2.955 -25.168 1.00 91.06 83 LEU A O 1
ATOM 706 N N . HIS A 1 84 ? 22.065 -1.080 -26.250 1.00 89.12 84 HIS A N 1
ATOM 707 C CA . HIS A 1 84 ? 22.321 -1.537 -27.620 1.00 89.12 84 HIS A CA 1
ATOM 708 C C . HIS A 1 84 ? 21.557 -2.824 -27.976 1.00 89.12 84 HIS A C 1
ATOM 710 O O . HIS A 1 84 ? 22.106 -3.758 -28.561 1.00 89.12 84 HIS A O 1
ATOM 716 N N . LEU A 1 85 ? 20.277 -2.880 -27.597 1.00 86.12 85 LEU A N 1
ATOM 717 C CA . LEU A 1 85 ? 19.413 -4.034 -27.851 1.00 86.12 85 LEU A CA 1
ATOM 718 C C . LEU A 1 85 ? 18.713 -3.913 -29.217 1.00 86.12 85 LEU A C 1
ATOM 720 O O . LEU A 1 85 ? 18.310 -2.811 -29.599 1.00 86.12 85 LEU A O 1
ATOM 724 N N . PRO A 1 86 ? 18.507 -5.024 -29.949 1.00 83.00 86 PRO A N 1
ATOM 725 C CA . PRO A 1 86 ? 17.766 -4.998 -31.205 1.00 83.00 86 PRO A CA 1
ATOM 726 C C . PRO A 1 86 ? 16.295 -4.577 -30.994 1.00 83.00 86 PRO A C 1
ATOM 728 O O . PRO A 1 86 ? 15.710 -4.865 -29.944 1.00 83.00 86 PRO A O 1
ATOM 731 N N . PRO A 1 87 ? 15.662 -3.926 -31.992 1.00 72.00 87 PRO A N 1
ATOM 732 C CA . PRO A 1 87 ? 14.312 -3.361 -31.873 1.00 72.00 87 PRO A CA 1
ATOM 733 C C . PRO A 1 87 ? 13.210 -4.408 -31.658 1.00 72.00 87 PRO A C 1
ATOM 735 O O . PRO A 1 87 ? 12.117 -4.063 -31.217 1.00 72.00 87 PRO A O 1
ATOM 738 N N . GLU A 1 88 ? 13.511 -5.674 -31.937 1.00 76.31 88 GLU A N 1
ATOM 739 C CA . GLU A 1 88 ? 12.604 -6.813 -31.797 1.00 76.31 88 GLU A CA 1
ATOM 740 C C . GLU A 1 88 ? 12.360 -7.220 -30.335 1.00 76.31 88 GLU A C 1
ATOM 742 O O . GLU A 1 88 ? 11.310 -7.773 -30.007 1.00 76.31 88 GLU A O 1
ATOM 747 N N . ILE A 1 89 ? 13.291 -6.906 -29.425 1.00 74.31 89 ILE A N 1
ATOM 748 C CA . ILE A 1 89 ? 13.127 -7.225 -28.005 1.00 74.31 89 ILE A CA 1
ATOM 749 C C . ILE A 1 89 ? 12.225 -6.164 -27.375 1.00 74.31 89 ILE A C 1
ATOM 751 O O . ILE A 1 89 ? 12.585 -4.989 -27.251 1.00 74.31 89 ILE A O 1
ATOM 755 N N . VAL A 1 90 ? 11.037 -6.606 -26.975 1.00 74.44 90 VAL A N 1
ATOM 756 C CA . VAL A 1 90 ? 10.069 -5.818 -26.212 1.00 74.44 90 VAL A CA 1
ATOM 757 C C . VAL A 1 90 ? 10.020 -6.306 -24.760 1.00 74.44 90 VAL A C 1
ATOM 759 O O . VAL A 1 90 ? 10.207 -7.506 -24.525 1.00 74.44 90 VAL A O 1
ATOM 762 N N . PRO A 1 91 ? 9.751 -5.413 -23.789 1.00 76.00 91 PRO A N 1
ATOM 763 C CA . PRO A 1 91 ? 9.550 -5.809 -22.398 1.00 76.00 91 PRO A CA 1
ATOM 764 C C . PRO A 1 91 ? 8.451 -6.864 -22.250 1.00 76.00 91 PRO A C 1
ATOM 766 O O . PRO A 1 91 ? 7.518 -6.914 -23.060 1.00 76.00 91 PRO A O 1
ATOM 769 N N . ALA A 1 92 ? 8.529 -7.683 -21.198 1.00 77.38 92 ALA A N 1
ATOM 770 C CA . ALA A 1 92 ? 7.559 -8.745 -20.926 1.00 77.38 92 ALA A CA 1
ATOM 771 C C . ALA A 1 92 ? 6.105 -8.239 -20.917 1.00 77.38 92 ALA A C 1
ATOM 773 O O . ALA A 1 92 ? 5.221 -8.919 -21.435 1.00 77.38 92 ALA A O 1
ATOM 774 N N . THR A 1 93 ? 5.869 -7.011 -20.446 1.00 72.31 93 THR A N 1
ATOM 775 C CA . THR A 1 93 ? 4.550 -6.353 -20.445 1.00 72.31 93 THR A CA 1
ATOM 776 C C . THR A 1 93 ? 3.940 -6.131 -21.833 1.00 72.31 93 THR A C 1
ATOM 778 O O . THR A 1 93 ? 2.721 -6.027 -21.945 1.00 72.31 93 THR A O 1
ATOM 781 N N . LEU A 1 94 ? 4.748 -6.075 -22.899 1.00 73.06 94 LEU A N 1
ATOM 782 C CA . LEU A 1 94 ? 4.280 -5.916 -24.283 1.00 73.06 94 LEU A CA 1
ATOM 783 C C . LEU A 1 94 ? 4.189 -7.252 -25.038 1.00 73.06 94 LEU A C 1
ATOM 785 O O . LEU A 1 94 ? 3.651 -7.300 -26.149 1.00 73.06 94 LEU A O 1
ATOM 789 N N . ARG A 1 95 ? 4.684 -8.355 -24.460 1.00 71.62 95 ARG A N 1
ATOM 790 C CA . ARG A 1 95 ? 4.553 -9.687 -25.060 1.00 71.62 95 ARG A CA 1
ATOM 791 C C . ARG A 1 95 ? 3.141 -10.205 -24.804 1.00 71.62 95 ARG A C 1
ATOM 793 O O . ARG A 1 95 ? 2.837 -10.734 -23.742 1.00 71.62 95 ARG A O 1
ATOM 800 N N . ARG A 1 96 ? 2.264 -10.070 -25.800 1.00 59.03 96 ARG A N 1
ATOM 801 C CA . ARG A 1 96 ? 0.921 -10.664 -25.763 1.00 59.03 96 ARG A CA 1
ATOM 802 C C . ARG A 1 96 ? 1.053 -12.184 -25.620 1.00 59.03 96 ARG A C 1
ATOM 804 O O . ARG A 1 96 ? 1.652 -12.827 -26.484 1.00 59.03 96 ARG A O 1
ATOM 811 N N . SER A 1 97 ? 0.492 -12.767 -24.560 1.00 53.34 97 SER A N 1
ATOM 812 C CA . SER A 1 97 ? 0.336 -14.218 -24.483 1.00 53.34 97 SER A CA 1
ATOM 813 C C . SER A 1 97 ? -0.575 -14.658 -25.628 1.00 53.34 97 SER A C 1
ATOM 815 O O . SER A 1 97 ? -1.670 -14.127 -25.833 1.00 53.34 97 SER A O 1
ATOM 817 N N . ARG A 1 98 ? -0.088 -15.591 -26.448 1.00 53.19 98 ARG A N 1
ATOM 818 C CA . ARG A 1 98 ? -0.922 -16.246 -27.455 1.00 53.19 98 ARG A CA 1
ATOM 819 C C . ARG A 1 98 ? -2.006 -16.988 -26.667 1.00 53.19 98 ARG A C 1
ATOM 821 O O . ARG A 1 98 ? -1.625 -17.781 -25.807 1.00 53.19 98 ARG A O 1
ATOM 828 N N . PRO A 1 99 ? -3.310 -16.732 -26.881 1.00 49.19 99 PRO A N 1
ATOM 829 C CA . PRO A 1 99 ? -4.326 -17.545 -26.236 1.00 49.19 99 PRO A CA 1
ATOM 830 C C . PRO A 1 99 ? -4.059 -18.993 -26.636 1.00 49.19 99 PRO A C 1
ATOM 832 O O . PRO A 1 99 ? -3.956 -19.295 -27.831 1.00 49.19 99 PRO A O 1
ATOM 835 N N . GLU A 1 100 ? -3.866 -19.854 -25.637 1.00 44.12 100 GLU A N 1
ATOM 836 C CA . GLU A 1 100 ? -3.835 -21.289 -25.862 1.00 44.12 100 GLU A CA 1
ATOM 837 C C . GLU A 1 100 ? -5.081 -21.662 -26.662 1.00 44.12 100 GLU A C 1
ATOM 839 O O . GLU A 1 100 ? -6.201 -21.230 -26.377 1.00 44.12 100 GLU A O 1
ATOM 844 N N . THR A 1 101 ? -4.825 -22.392 -27.740 1.00 46.12 101 THR A N 1
ATOM 845 C CA . THR A 1 101 ? -5.791 -22.983 -28.658 1.00 46.12 101 THR A CA 1
ATOM 846 C C . THR A 1 101 ? -7.075 -23.370 -27.943 1.00 46.12 101 THR A C 1
ATOM 848 O O . THR A 1 101 ? -7.074 -24.222 -27.055 1.00 46.12 101 THR A O 1
ATOM 851 N N . GLY A 1 102 ? -8.168 -22.722 -28.349 1.00 43.66 102 GLY A N 1
ATOM 852 C CA . GLY A 1 102 ? -9.496 -22.977 -27.823 1.00 43.66 102 GLY A CA 1
ATOM 853 C C . GLY A 1 102 ? -9.813 -24.468 -27.815 1.00 43.66 102 GLY A C 1
ATOM 854 O O . GLY A 1 102 ? -9.628 -25.163 -28.815 1.00 43.66 102 GLY A O 1
ATOM 855 N N . ARG A 1 103 ? -10.319 -24.946 -26.674 1.00 43.12 103 ARG A N 1
ATOM 856 C CA . ARG A 1 103 ? -10.993 -26.244 -26.582 1.00 43.12 103 ARG A CA 1
ATOM 857 C C . ARG A 1 103 ? -11.986 -26.371 -27.748 1.00 43.12 103 ARG A C 1
ATOM 859 O O . ARG A 1 103 ? -12.785 -25.449 -27.942 1.00 43.12 103 ARG A O 1
ATOM 866 N N . PRO A 1 104 ? -11.967 -27.470 -28.522 1.00 41.72 104 PRO A N 1
ATOM 867 C CA . PRO A 1 104 ? -12.874 -27.627 -29.646 1.00 41.72 104 PRO A CA 1
ATOM 868 C C . PRO A 1 104 ? -14.312 -27.713 -29.128 1.00 41.72 104 PRO A C 1
ATOM 870 O O . PRO A 1 104 ? -14.686 -28.637 -28.407 1.00 41.72 104 PRO A O 1
ATOM 873 N N . ARG A 1 105 ? -15.122 -26.717 -29.491 1.00 38.56 105 ARG A N 1
ATOM 874 C CA . ARG A 1 105 ? -16.578 -26.751 -29.337 1.00 38.56 105 ARG A CA 1
ATOM 875 C C . ARG A 1 105 ? -17.115 -27.851 -30.268 1.00 38.56 105 ARG A C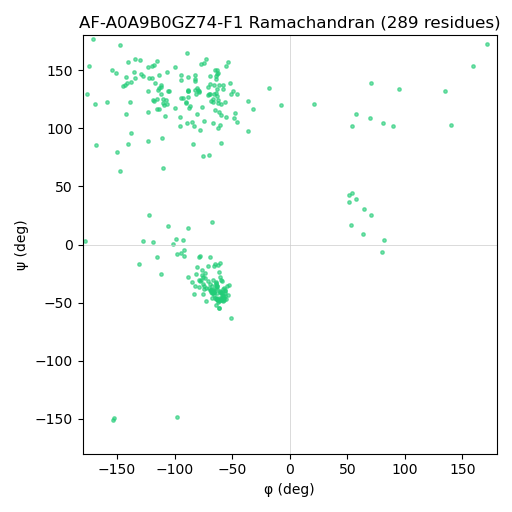 1
ATOM 877 O O . ARG A 1 105 ? -16.732 -27.853 -31.440 1.00 38.56 105 ARG A O 1
ATOM 884 N N . PRO A 1 106 ? -17.960 -28.785 -29.799 1.00 41.97 106 PRO A N 1
ATOM 885 C CA . PRO A 1 106 ? -18.461 -29.852 -30.657 1.00 41.97 106 PRO A CA 1
ATOM 886 C C . PRO A 1 106 ? -19.319 -29.261 -31.787 1.00 41.97 106 PRO A C 1
ATOM 888 O O . PRO A 1 106 ? -20.191 -28.424 -31.546 1.00 41.97 106 PRO A O 1
ATOM 891 N N . LYS A 1 107 ? -19.023 -29.679 -33.026 1.00 36.44 107 LYS A N 1
ATOM 892 C CA . LYS A 1 107 ? -19.762 -29.347 -34.253 1.00 36.44 107 LYS A CA 1
ATOM 893 C C . LYS A 1 107 ? -21.215 -29.823 -34.127 1.00 36.44 107 LYS A C 1
ATOM 895 O O . LYS A 1 107 ? -21.465 -31.023 -34.141 1.00 36.44 107 LYS A O 1
ATOM 900 N N . GLY A 1 108 ? -22.157 -28.885 -34.044 1.00 34.09 108 GLY A N 1
ATOM 901 C CA . GLY A 1 108 ? -23.554 -29.133 -34.401 1.00 34.09 108 GLY A CA 1
ATOM 902 C C . GLY A 1 108 ? -23.695 -29.093 -35.922 1.00 34.09 108 GLY A C 1
ATOM 903 O O . GLY A 1 108 ? -23.145 -28.192 -36.553 1.00 34.09 108 GLY A O 1
ATOM 904 N N . LEU A 1 109 ? -24.359 -30.107 -36.480 1.00 36.41 109 LEU A N 1
ATOM 905 C CA . LEU A 1 109 ? -24.553 -30.340 -37.910 1.00 36.41 109 LEU A CA 1
ATOM 906 C C . LEU A 1 109 ? -25.123 -29.120 -38.653 1.00 36.41 109 LEU A C 1
ATOM 908 O O . LEU A 1 109 ? -26.054 -28.465 -38.189 1.00 36.41 109 LEU A O 1
ATOM 912 N N . GLU A 1 110 ? -24.572 -28.886 -39.843 1.00 33.09 110 GLU A N 1
ATOM 913 C CA . GLU A 1 110 ? -25.111 -28.002 -40.871 1.00 33.09 110 GLU A CA 1
ATOM 914 C C . GLU A 1 110 ? -26.398 -28.590 -41.466 1.00 33.09 110 GLU A C 1
ATOM 916 O O . GLU A 1 110 ? -26.471 -29.786 -41.746 1.00 33.09 110 GLU A O 1
ATOM 921 N N . GLY A 1 111 ? -27.396 -27.734 -41.686 1.00 33.06 111 GLY A N 1
ATOM 922 C CA . GLY A 1 111 ? -28.653 -28.089 -42.334 1.00 33.06 111 GLY A CA 1
ATOM 923 C C . GLY A 1 111 ? -29.470 -26.849 -42.693 1.00 33.06 111 GLY A C 1
ATOM 924 O O . GLY A 1 111 ? -30.315 -26.422 -41.921 1.00 33.06 111 GLY A O 1
ATOM 925 N N . GLU A 1 112 ? -29.157 -26.293 -43.865 1.00 30.80 112 GLU A N 1
ATOM 926 C CA . GLU A 1 112 ? -30.064 -25.586 -44.788 1.00 30.80 112 GLU A CA 1
ATOM 927 C C . GLU A 1 112 ? -30.638 -24.204 -44.395 1.00 30.80 112 GLU A C 1
ATOM 929 O O . GLU A 1 112 ? -31.563 -24.040 -43.605 1.00 30.80 112 GLU A O 1
ATOM 934 N N . ARG A 1 113 ? -30.130 -23.170 -45.085 1.00 32.72 113 ARG A N 1
ATOM 935 C CA . ARG A 1 113 ? -30.851 -21.909 -45.333 1.00 32.72 113 ARG A CA 1
ATOM 936 C C . ARG A 1 113 ? -31.889 -22.125 -46.441 1.00 32.72 113 ARG A C 1
ATOM 938 O O . ARG A 1 113 ? -31.595 -22.846 -47.392 1.00 32.72 113 ARG A O 1
ATOM 945 N N . PRO A 1 114 ? -32.956 -21.308 -46.463 1.00 34.53 114 PRO A N 1
ATOM 946 C CA . PRO A 1 114 ? -33.109 -20.485 -47.660 1.00 34.53 114 PRO A CA 1
ATOM 947 C C . PRO A 1 114 ? -33.458 -19.004 -47.421 1.00 34.53 114 PRO A C 1
ATOM 949 O O . PRO A 1 114 ? -33.901 -18.563 -46.367 1.00 34.53 114 PRO A O 1
ATOM 952 N N . ALA A 1 115 ? -33.153 -18.272 -48.490 1.00 32.31 115 ALA A N 1
ATOM 953 C CA . ALA A 1 115 ? -33.322 -16.876 -48.880 1.00 32.31 115 ALA A CA 1
ATOM 954 C C . ALA A 1 115 ? -34.333 -15.932 -48.177 1.00 32.31 115 ALA A C 1
ATOM 956 O O . ALA A 1 115 ? -35.526 -16.178 -48.064 1.00 32.31 115 ALA A O 1
ATOM 957 N N . ARG A 1 116 ? -33.790 -14.738 -47.899 1.00 34.59 116 ARG A N 1
ATOM 958 C CA . ARG A 1 116 ? -34.336 -13.367 -47.989 1.00 34.59 116 ARG A CA 1
ATOM 959 C C . ARG A 1 116 ? -35.724 -13.192 -48.646 1.00 34.59 116 ARG A C 1
ATOM 961 O O . ARG A 1 116 ? -35.836 -13.317 -49.860 1.00 34.59 116 ARG A O 1
ATOM 968 N N . LEU A 1 117 ? -36.684 -12.657 -47.883 1.00 29.19 117 LEU A N 1
ATOM 969 C CA . LEU A 1 117 ? -37.760 -11.789 -48.381 1.00 29.19 117 LEU A CA 1
ATOM 970 C C . LEU A 1 117 ? -37.995 -10.621 -47.409 1.00 29.19 117 LEU A C 1
ATOM 972 O O . LEU A 1 117 ? -38.253 -10.797 -46.224 1.00 29.19 117 LEU A O 1
ATOM 976 N N . THR A 1 118 ? -37.868 -9.411 -47.940 1.00 30.28 118 THR A N 1
ATOM 977 C CA . THR A 1 118 ? -38.366 -8.148 -47.383 1.00 30.28 118 THR A CA 1
ATOM 978 C C . THR A 1 118 ? -39.845 -7.970 -47.743 1.00 30.28 118 THR A C 1
ATOM 980 O O . THR A 1 118 ? -40.161 -8.227 -48.905 1.00 30.28 118 THR A O 1
ATOM 983 N N . ARG A 1 119 ? -40.669 -7.418 -46.823 1.00 28.47 119 ARG A N 1
ATOM 984 C CA . ARG A 1 119 ? -41.761 -6.416 -47.037 1.00 28.47 119 ARG A CA 1
ATOM 985 C C . ARG A 1 119 ? -43.096 -6.719 -46.313 1.00 28.47 119 ARG A C 1
ATOM 987 O O . ARG A 1 119 ? -43.649 -7.791 -46.498 1.00 28.47 119 ARG A O 1
ATOM 994 N N . GLY A 1 120 ? -43.627 -5.687 -45.633 1.00 27.06 120 GLY A N 1
ATOM 995 C CA . GLY A 1 120 ? -45.051 -5.458 -45.285 1.00 27.06 120 GLY A CA 1
ATOM 996 C C . GLY A 1 120 ? -45.495 -6.061 -43.948 1.00 27.06 120 GLY A C 1
ATOM 997 O O . GLY A 1 120 ? -45.539 -7.272 -43.819 1.00 27.06 120 GLY A O 1
ATOM 998 N N . GLU A 1 121 ? -45.629 -5.299 -42.858 1.00 31.25 121 GLU A N 1
ATOM 999 C CA . GLU A 1 121 ? -46.813 -4.494 -42.469 1.00 31.25 121 GLU A CA 1
ATOM 1000 C C . GLU A 1 121 ? -48.136 -5.276 -42.406 1.00 31.25 121 GLU A C 1
ATOM 1002 O O . GLU A 1 121 ? -48.765 -5.497 -43.434 1.00 31.25 121 GLU A O 1
ATOM 1007 N N . ALA A 1 122 ? -48.530 -5.610 -41.167 1.00 30.02 122 ALA A N 1
ATOM 1008 C CA . ALA A 1 122 ? -49.882 -5.772 -40.603 1.00 30.02 122 ALA A CA 1
ATOM 1009 C C . ALA A 1 122 ? -49.906 -6.992 -39.665 1.00 30.02 122 ALA A C 1
ATOM 1011 O O . ALA A 1 122 ? -49.897 -8.123 -40.124 1.00 30.02 122 ALA A O 1
ATOM 1012 N N . ASP A 1 123 ? -49.876 -6.789 -38.347 1.00 35.62 123 ASP A N 1
ATOM 1013 C CA . ASP A 1 123 ? -51.114 -6.883 -37.569 1.00 35.62 123 ASP A CA 1
ATOM 1014 C C . ASP A 1 123 ? -50.857 -6.517 -36.102 1.00 35.62 123 ASP A C 1
ATOM 1016 O O . ASP A 1 123 ? -49.913 -6.962 -35.447 1.00 35.62 123 ASP A O 1
ATOM 1020 N N . ARG A 1 124 ? -51.697 -5.623 -35.615 1.00 42.50 124 ARG A N 1
ATOM 1021 C CA . ARG A 1 124 ? -51.579 -4.866 -34.378 1.00 42.50 124 ARG A CA 1
ATOM 1022 C C . ARG A 1 124 ? -52.846 -5.198 -33.614 1.00 42.50 124 ARG A C 1
ATOM 1024 O O . ARG A 1 124 ? -53.789 -4.469 -33.839 1.00 42.50 124 ARG A O 1
ATOM 1031 N N . ASP A 1 125 ? -52.885 -6.254 -32.783 1.00 36.47 125 ASP A N 1
ATOM 1032 C CA . ASP A 1 125 ? -53.869 -6.335 -31.671 1.00 36.47 125 ASP A CA 1
ATOM 1033 C C . ASP A 1 125 ? -53.844 -7.558 -30.714 1.00 36.47 125 ASP A C 1
ATOM 1035 O O . ASP A 1 125 ? -54.657 -7.619 -29.794 1.00 36.47 125 ASP A O 1
ATOM 1039 N N . THR A 1 126 ? -52.929 -8.530 -30.796 1.00 37.19 126 THR A N 1
ATOM 1040 C CA . THR A 1 126 ? -53.183 -9.841 -30.139 1.00 37.19 126 THR A CA 1
ATOM 1041 C C . THR A 1 126 ? -52.560 -10.127 -28.764 1.00 37.19 126 THR A C 1
ATOM 1043 O O . THR A 1 126 ? -52.772 -11.218 -28.248 1.00 37.19 126 THR A O 1
ATOM 1046 N N . TYR A 1 127 ? -51.872 -9.191 -28.093 1.00 36.44 127 TYR A N 1
ATOM 1047 C CA . TYR A 1 127 ? -51.253 -9.490 -26.777 1.00 36.44 127 TYR A CA 1
ATOM 1048 C C . TYR A 1 127 ? -51.738 -8.658 -25.576 1.00 36.44 127 TYR A C 1
ATOM 1050 O O . TYR A 1 127 ? -51.252 -8.869 -24.465 1.00 36.44 127 TYR A O 1
ATOM 1058 N N . ARG A 1 128 ? -52.706 -7.737 -25.734 1.00 40.66 128 ARG A N 1
ATOM 1059 C CA . ARG A 1 128 ? -53.109 -6.805 -24.647 1.00 40.66 128 ARG A CA 1
ATOM 1060 C C . ARG A 1 128 ? -54.453 -7.085 -23.949 1.00 40.66 128 ARG A C 1
ATOM 1062 O O . ARG A 1 128 ? -54.969 -6.211 -23.253 1.00 40.66 128 ARG A O 1
ATOM 1069 N N . ARG A 1 129 ? -55.038 -8.274 -24.089 1.00 30.95 129 ARG A N 1
ATOM 1070 C CA . ARG A 1 129 ? -56.238 -8.718 -23.344 1.00 30.95 129 ARG A CA 1
ATOM 1071 C C . ARG A 1 129 ? -56.384 -10.224 -23.617 1.00 30.95 129 ARG A C 1
ATOM 1073 O O . ARG A 1 129 ? -56.474 -10.590 -24.775 1.00 30.95 129 ARG A O 1
ATOM 1080 N N . SER A 1 130 ? -56.377 -11.162 -22.670 1.00 28.70 130 SER A N 1
ATOM 1081 C CA . SER A 1 130 ? -57.163 -11.212 -21.434 1.00 28.70 130 SER A CA 1
ATOM 1082 C C . SER A 1 130 ? -56.734 -12.421 -20.570 1.00 28.70 130 SER A C 1
ATOM 1084 O O . SER A 1 130 ? -56.354 -13.445 -21.123 1.00 28.70 130 SER A O 1
ATOM 1086 N N . ALA A 1 131 ? -56.936 -12.304 -19.250 1.00 29.27 131 ALA A N 1
ATOM 1087 C CA . ALA A 1 131 ? -57.424 -13.344 -18.322 1.00 29.27 131 ALA A CA 1
ATOM 1088 C C . ALA A 1 131 ? -56.474 -14.434 -17.737 1.00 29.27 131 ALA A C 1
ATOM 1090 O O . ALA A 1 131 ? -56.166 -15.448 -18.350 1.00 29.27 131 ALA A O 1
ATOM 1091 N N . VAL A 1 132 ? -56.144 -14.225 -16.450 1.00 33.78 132 VAL A N 1
ATOM 1092 C CA . VAL A 1 132 ? -56.039 -15.189 -15.307 1.00 33.78 132 VAL A CA 1
ATOM 1093 C C . VAL A 1 132 ? -57.379 -15.980 -15.185 1.00 33.78 132 VAL A C 1
ATOM 1095 O O . VAL A 1 132 ? -58.354 -15.371 -15.639 1.00 33.78 132 VAL A O 1
ATOM 1098 N N . PRO A 1 133 ? -57.568 -17.209 -14.595 1.00 42.38 133 PRO A N 1
ATOM 1099 C CA . PRO A 1 133 ? -57.001 -17.807 -13.343 1.00 42.38 133 PRO A CA 1
ATOM 1100 C C . PRO A 1 133 ? -56.928 -19.386 -13.339 1.00 42.38 133 PRO A C 1
ATOM 1102 O O . PRO A 1 133 ? -56.919 -19.943 -14.434 1.00 42.38 133 PRO A O 1
ATOM 1105 N N . PRO A 1 134 ? -56.999 -20.176 -12.222 1.00 40.34 134 PRO A N 1
ATOM 1106 C CA . PRO A 1 134 ? -56.580 -20.032 -10.803 1.00 40.34 134 PRO A CA 1
ATOM 1107 C C . PRO A 1 134 ? -55.750 -21.224 -10.212 1.00 40.34 134 PRO A C 1
ATOM 1109 O O . PRO A 1 134 ? -55.875 -22.366 -10.633 1.00 40.34 134 PRO A O 1
ATOM 1112 N N . GLY A 1 135 ? -55.005 -20.939 -9.129 1.00 27.64 135 GLY A N 1
ATOM 1113 C CA . GLY A 1 135 ? -54.961 -21.683 -7.846 1.00 27.64 135 GLY A CA 1
ATOM 1114 C C . GLY A 1 135 ? -54.595 -23.179 -7.761 1.00 27.64 135 GLY A C 1
ATOM 1115 O O . GLY A 1 135 ? -55.424 -24.035 -8.043 1.00 27.64 135 GLY A O 1
ATOM 1116 N N . ALA A 1 136 ? -53.432 -23.482 -7.162 1.00 33.66 136 ALA A N 1
ATOM 1117 C CA . ALA A 1 136 ? -53.254 -24.635 -6.266 1.00 33.66 136 ALA A CA 1
ATOM 1118 C C . ALA A 1 136 ? -52.038 -24.432 -5.342 1.00 33.66 136 ALA A C 1
ATOM 1120 O O . ALA A 1 136 ? -50.908 -24.231 -5.791 1.00 33.66 136 ALA A O 1
ATOM 1121 N N . ASP A 1 137 ? -52.304 -24.485 -4.042 1.00 36.12 137 ASP A N 1
ATOM 1122 C CA . ASP A 1 137 ? -51.382 -24.294 -2.932 1.00 36.12 137 ASP A CA 1
ATOM 1123 C C . ASP A 1 137 ? -50.272 -25.350 -2.864 1.00 36.12 137 ASP A C 1
ATOM 1125 O O . ASP A 1 137 ? -50.539 -26.544 -2.739 1.00 36.12 137 ASP A O 1
ATOM 1129 N N . LYS A 1 138 ? -49.015 -24.900 -2.793 1.00 36.09 138 LYS A N 1
ATOM 1130 C CA . LYS A 1 138 ? -47.973 -25.575 -2.009 1.00 36.09 138 LYS A CA 1
ATOM 1131 C C . LYS A 1 138 ? -47.143 -24.528 -1.280 1.00 36.09 138 LYS A C 1
ATOM 1133 O O . LYS A 1 138 ? -46.192 -23.969 -1.818 1.00 36.09 138 LYS A O 1
ATOM 1138 N N . LYS A 1 139 ? -47.518 -24.305 -0.018 1.00 35.50 139 LYS A N 1
ATOM 1139 C CA . LYS A 1 139 ? -46.602 -23.847 1.027 1.00 35.50 139 LYS A CA 1
ATOM 1140 C C . LYS A 1 139 ? -45.350 -24.727 0.979 1.00 35.50 139 LYS A C 1
ATOM 1142 O O . LYS A 1 139 ? -45.400 -25.893 1.357 1.00 35.50 139 LYS A O 1
ATOM 1147 N N . ALA A 1 140 ? -44.246 -24.157 0.521 1.00 32.34 140 ALA A N 1
ATOM 1148 C CA . ALA A 1 140 ? -42.918 -24.590 0.907 1.00 32.34 140 ALA A CA 1
ATOM 1149 C C . ALA A 1 140 ? -42.349 -23.466 1.768 1.00 32.34 140 ALA A C 1
ATOM 1151 O O . ALA A 1 140 ? -41.807 -22.473 1.289 1.00 32.34 140 ALA A O 1
ATOM 1152 N N . GLU A 1 141 ? -42.585 -23.625 3.061 1.00 39.59 141 GLU A N 1
ATOM 1153 C CA . GLU A 1 141 ? -41.857 -22.988 4.142 1.00 39.59 141 GLU A CA 1
ATOM 1154 C C . GLU A 1 141 ? -40.387 -23.410 4.016 1.00 39.59 141 GLU A C 1
ATOM 1156 O O . GLU A 1 141 ? -39.959 -24.434 4.542 1.00 39.59 141 GLU A O 1
ATOM 1161 N N . ALA A 1 142 ? -39.618 -22.661 3.227 1.00 35.75 142 ALA A N 1
ATOM 1162 C CA . ALA A 1 142 ? -38.169 -22.751 3.226 1.00 35.75 142 ALA A CA 1
ATOM 1163 C C . ALA A 1 142 ? -37.666 -21.860 4.363 1.00 35.75 142 ALA A C 1
ATOM 1165 O O . ALA A 1 142 ? -37.438 -20.667 4.187 1.00 35.75 142 ALA A O 1
ATOM 1166 N N . GLY A 1 143 ? -37.633 -22.495 5.535 1.00 29.67 143 GLY A N 1
ATOM 1167 C CA . GLY A 1 143 ? -36.810 -22.232 6.707 1.00 29.67 143 GLY A CA 1
ATOM 1168 C C . GLY A 1 143 ? -36.207 -20.844 6.852 1.00 29.67 143 GLY A C 1
ATOM 1169 O O . GLY A 1 143 ? -35.340 -20.434 6.082 1.00 29.67 143 GLY A O 1
ATOM 1170 N N . ALA A 1 144 ? -36.576 -20.215 7.967 1.00 32.75 144 ALA A N 1
ATOM 1171 C CA . ALA A 1 144 ? -35.714 -19.324 8.719 1.00 32.75 144 ALA A CA 1
ATOM 1172 C C . ALA A 1 144 ? -34.268 -19.849 8.697 1.00 32.75 144 ALA A C 1
ATOM 1174 O O . ALA A 1 144 ? -33.898 -20.742 9.460 1.00 32.75 144 ALA A O 1
ATOM 1175 N N . GLY A 1 145 ? -33.452 -19.299 7.797 1.00 30.77 145 GLY A N 1
ATOM 1176 C CA . GLY A 1 145 ? -32.013 -19.326 7.956 1.00 30.77 145 GLY A CA 1
ATOM 1177 C C . GLY A 1 145 ? -31.764 -18.574 9.245 1.00 30.77 145 GLY A C 1
ATOM 1178 O O . GLY A 1 145 ? -31.949 -17.357 9.280 1.00 30.77 145 GLY A O 1
ATOM 1179 N N . SER A 1 146 ? -31.490 -19.327 10.311 1.00 37.91 146 SER A N 1
ATOM 1180 C CA . SER A 1 146 ? -31.120 -18.816 11.622 1.00 37.91 146 SER A CA 1
ATOM 1181 C C . SER A 1 146 ? -30.267 -17.579 11.413 1.00 37.91 146 SER A C 1
ATOM 1183 O O . SER A 1 146 ? -29.265 -17.666 10.699 1.00 37.91 146 SER A O 1
ATOM 1185 N N . ALA A 1 147 ? -30.681 -16.448 11.988 1.00 41.56 147 ALA A N 1
ATOM 1186 C CA . ALA A 1 147 ? -29.801 -15.312 12.163 1.00 41.56 147 ALA A CA 1
ATOM 1187 C C . ALA A 1 147 ? -28.497 -15.889 12.707 1.00 41.56 147 ALA A C 1
ATOM 1189 O O . ALA A 1 147 ? -28.476 -16.388 13.830 1.00 41.56 147 ALA A O 1
ATOM 1190 N N . THR A 1 148 ? -27.465 -15.967 11.866 1.00 45.00 148 THR A N 1
ATOM 1191 C CA . THR A 1 148 ? -26.148 -16.400 12.294 1.00 45.00 148 THR A CA 1
ATOM 1192 C C . THR A 1 148 ? -25.775 -15.345 13.307 1.00 45.00 148 THR A C 1
ATOM 1194 O O . THR A 1 148 ? -25.500 -14.204 12.940 1.00 45.00 148 THR A O 1
ATOM 1197 N N . GLU A 1 149 ? -25.938 -15.668 14.587 1.00 56.31 149 GLU A N 1
ATOM 1198 C CA . GLU A 1 149 ? -25.551 -14.783 15.663 1.00 56.31 149 GLU A CA 1
ATOM 1199 C C . GLU A 1 149 ? -24.081 -14.480 15.400 1.00 56.31 149 GLU A C 1
ATOM 1201 O O . GLU A 1 149 ? -23.231 -15.371 15.462 1.00 56.31 149 GLU A O 1
ATOM 1206 N N . PHE A 1 150 ? -23.781 -13.245 14.995 1.00 58.59 150 PHE A N 1
ATOM 1207 C CA . PHE A 1 150 ? -22.412 -12.779 14.835 1.00 58.59 150 PHE A CA 1
ATOM 1208 C C . PHE A 1 150 ? -21.842 -12.670 16.244 1.00 58.59 150 PHE A C 1
ATOM 1210 O O . PHE A 1 150 ? -21.808 -11.599 16.837 1.00 58.59 150 PHE A O 1
ATOM 1217 N N . GLN A 1 151 ? -21.492 -13.810 16.830 1.00 74.12 151 GLN A N 1
ATOM 1218 C CA . GLN A 1 151 ? -21.101 -13.888 18.228 1.00 74.12 151 GLN A CA 1
ATOM 1219 C C . GLN A 1 151 ? -19.732 -13.248 18.447 1.00 74.12 151 GLN A C 1
ATOM 1221 O O . GLN A 1 151 ? -19.405 -12.876 19.570 1.00 74.12 151 GLN A O 1
ATOM 1226 N N . PHE A 1 152 ? -18.967 -13.077 17.364 1.00 87.38 152 PHE A N 1
ATOM 1227 C CA . PHE A 1 152 ? -17.639 -12.499 17.372 1.00 87.38 152 PHE A CA 1
ATOM 1228 C C . PHE A 1 152 ? -17.534 -11.277 16.463 1.00 87.38 152 PHE A C 1
ATOM 1230 O O . PHE A 1 152 ? -18.107 -11.226 15.374 1.00 87.38 152 PHE A O 1
ATOM 1237 N N . VAL A 1 153 ? -16.753 -10.308 16.920 1.00 92.00 153 VAL A N 1
ATOM 1238 C CA . VAL A 1 153 ? -16.423 -9.061 16.235 1.00 92.00 153 VAL A CA 1
ATOM 1239 C C . VAL A 1 153 ? -14.912 -8.885 16.233 1.00 92.00 153 VAL A C 1
ATOM 1241 O O . VAL A 1 153 ? -14.228 -9.310 17.162 1.00 92.00 153 VAL A O 1
ATOM 1244 N N . LEU A 1 154 ? -14.380 -8.279 15.178 1.00 93.81 154 LEU A N 1
ATOM 1245 C CA . LEU A 1 154 ? -12.947 -8.062 15.044 1.00 93.81 154 LEU A CA 1
ATOM 1246 C C . LEU A 1 154 ? -12.579 -6.683 15.589 1.00 93.81 154 LEU A C 1
ATOM 1248 O O . LEU A 1 154 ? -13.137 -5.674 15.153 1.00 93.81 154 LEU A O 1
ATOM 1252 N N . LEU A 1 155 ? -11.620 -6.644 16.509 1.00 94.94 155 LEU A N 1
ATOM 1253 C CA . LEU A 1 155 ? -10.996 -5.407 16.968 1.00 94.94 155 LEU A CA 1
ATOM 1254 C C . LEU A 1 155 ? -9.521 -5.393 16.581 1.00 94.94 155 LEU A C 1
ATOM 1256 O O . LEU A 1 155 ? -8.896 -6.435 16.370 1.00 94.94 155 LEU A O 1
ATOM 1260 N N . VAL A 1 156 ? -8.961 -4.190 16.528 1.00 95.12 156 VAL A N 1
ATOM 1261 C CA . VAL A 1 156 ? -7.540 -3.969 16.267 1.00 95.12 156 VAL A CA 1
ATOM 1262 C C . VAL A 1 156 ? -6.897 -3.171 17.392 1.00 95.12 156 VAL A C 1
ATOM 1264 O O . VAL A 1 156 ? -7.565 -2.399 18.080 1.00 95.12 156 VAL A O 1
ATOM 1267 N N . SER A 1 157 ? -5.599 -3.352 17.613 1.00 93.88 157 SER A N 1
ATOM 1268 C CA . SER A 1 157 ? -4.868 -2.565 18.608 1.00 93.88 157 SER A CA 1
ATOM 1269 C C . SER A 1 157 ? -4.740 -1.105 18.158 1.00 93.88 157 SER A C 1
ATOM 1271 O O . SER A 1 157 ? -4.550 -0.825 16.975 1.00 93.88 157 SER A O 1
ATOM 1273 N N . SER A 1 158 ? -4.781 -0.155 19.088 1.00 89.56 158 SER A N 1
ATOM 1274 C CA . SER A 1 158 ? -4.607 1.264 18.782 1.00 89.56 158 SER A CA 1
ATOM 1275 C C . SER A 1 158 ? -3.161 1.579 18.403 1.00 89.56 158 SER A C 1
ATOM 1277 O O . SER A 1 158 ? -2.229 1.214 19.114 1.00 89.56 158 SER A O 1
ATOM 1279 N N . SER A 1 159 ? -2.971 2.370 17.346 1.00 84.31 159 SER A N 1
ATOM 1280 C CA . SER A 1 159 ? -1.648 2.850 16.924 1.00 84.31 159 SER A CA 1
ATOM 1281 C C . SER A 1 159 ? -0.915 3.690 17.981 1.00 84.31 159 SER A C 1
ATOM 1283 O O . SER A 1 159 ? 0.311 3.706 18.015 1.00 84.31 159 SER A O 1
ATOM 1285 N N . ARG A 1 160 ? -1.646 4.388 18.863 1.00 85.00 160 ARG A N 1
ATOM 1286 C CA . ARG A 1 160 ? -1.060 5.219 19.936 1.00 85.00 160 ARG A CA 1
ATOM 1287 C C . ARG A 1 160 ? -0.807 4.445 21.228 1.00 85.00 160 ARG A C 1
ATOM 1289 O O . ARG A 1 160 ? 0.058 4.830 22.008 1.00 85.00 160 ARG A O 1
ATOM 1296 N N . HIS A 1 161 ? -1.598 3.404 21.468 1.00 86.06 161 HIS A N 1
ATOM 1297 C CA . HIS A 1 161 ? -1.598 2.612 22.695 1.00 86.06 161 HIS A CA 1
ATOM 1298 C C . HIS A 1 161 ? -1.788 1.137 22.315 1.00 86.06 161 HIS A C 1
ATOM 1300 O O . HIS A 1 161 ? -2.930 0.676 22.252 1.00 86.06 161 HIS A O 1
ATOM 1306 N N . PRO A 1 162 ? -0.699 0.407 22.005 1.00 86.56 162 PRO A N 1
ATOM 1307 C CA . PRO A 1 162 ? -0.775 -0.971 21.504 1.00 86.56 162 PRO A CA 1
ATOM 1308 C C . PRO A 1 162 ? -1.443 -1.967 22.466 1.00 86.56 162 PRO A C 1
ATOM 1310 O O . PRO A 1 162 ? -1.828 -3.057 22.056 1.00 86.56 162 PRO A O 1
ATOM 1313 N N . ASP A 1 163 ? -1.579 -1.594 23.739 1.00 86.81 163 ASP A N 1
ATOM 1314 C CA . ASP A 1 163 ? -2.286 -2.305 24.806 1.00 86.81 163 ASP A CA 1
ATOM 1315 C C . ASP A 1 163 ? -3.816 -2.136 24.757 1.00 86.81 163 ASP A C 1
ATOM 1317 O O . ASP A 1 163 ? -4.539 -2.828 25.472 1.00 86.81 163 ASP A O 1
ATOM 1321 N N . ARG A 1 164 ? -4.330 -1.224 23.924 1.00 91.69 164 ARG A N 1
ATOM 1322 C CA . ARG A 1 164 ? -5.756 -0.886 23.852 1.00 91.69 164 ARG A CA 1
ATOM 1323 C C . ARG A 1 164 ? -6.364 -1.345 22.541 1.00 91.69 164 ARG A C 1
ATOM 1325 O O . ARG A 1 164 ? -5.806 -1.089 21.479 1.00 91.69 164 ARG A O 1
ATOM 1332 N N . TRP A 1 165 ? -7.555 -1.922 22.615 1.00 93.81 165 TRP A N 1
ATOM 1333 C CA . TRP A 1 165 ? -8.321 -2.350 21.448 1.00 93.81 165 TRP A CA 1
ATOM 1334 C C . TRP A 1 165 ? -9.310 -1.278 21.003 1.00 93.81 165 TRP A C 1
ATOM 1336 O O . TRP A 1 165 ? -9.851 -0.540 21.829 1.00 93.81 165 TRP A O 1
ATOM 1346 N N . ILE A 1 166 ? -9.520 -1.185 19.693 1.00 94.06 166 ILE A N 1
ATOM 1347 C CA . ILE A 1 166 ? -10.434 -0.251 19.038 1.00 94.06 166 ILE A CA 1
ATOM 1348 C C . ILE A 1 166 ? -11.153 -0.936 17.874 1.00 94.06 166 ILE A C 1
ATOM 1350 O O . ILE A 1 166 ? -10.668 -1.920 17.310 1.00 94.06 166 ILE A O 1
ATOM 1354 N N . VAL A 1 167 ? -12.309 -0.394 17.504 1.00 94.31 167 VAL A N 1
ATOM 1355 C CA . VAL A 1 167 ? -12.990 -0.750 16.254 1.00 94.31 167 VAL A CA 1
ATOM 1356 C C . VAL A 1 167 ? -12.163 -0.203 15.087 1.00 94.31 167 VAL A C 1
ATOM 1358 O O . VAL A 1 167 ? -11.810 0.981 15.146 1.00 94.31 167 VAL A O 1
ATOM 1361 N N . PRO A 1 168 ? -11.844 -1.023 14.066 1.00 93.69 168 PRO A N 1
ATOM 1362 C CA . PRO A 1 168 ? -11.100 -0.560 12.902 1.00 93.69 168 PRO A CA 1
ATOM 1363 C C . PRO A 1 168 ? -11.874 0.534 12.166 1.00 93.69 168 PRO A C 1
ATOM 1365 O O . PRO A 1 168 ? -13.093 0.437 11.990 1.00 93.69 168 PRO A O 1
ATOM 1368 N N . GLY A 1 169 ? -11.166 1.574 11.747 1.00 92.06 169 GLY A N 1
ATOM 1369 C CA . GLY A 1 169 ? -11.760 2.686 11.018 1.00 92.06 169 GLY A CA 1
ATOM 1370 C C . GLY A 1 169 ? -10.924 3.957 11.077 1.00 92.06 169 GLY A C 1
ATOM 1371 O O . GLY A 1 169 ? -10.222 4.217 12.057 1.00 92.06 169 GLY A O 1
ATOM 1372 N N . GLY A 1 170 ? -11.083 4.794 10.056 1.00 89.00 170 GLY A N 1
ATOM 1373 C CA . GLY A 1 170 ? -10.280 5.996 9.890 1.00 89.00 170 GLY A CA 1
ATOM 1374 C C . GLY A 1 170 ? -10.983 7.101 9.115 1.00 89.00 170 GLY A C 1
ATOM 1375 O O . GLY A 1 170 ? -12.192 7.317 9.248 1.00 89.00 170 GLY A O 1
ATOM 1376 N N . GLY A 1 171 ? -10.179 7.885 8.404 1.00 88.94 171 GLY A N 1
ATOM 1377 C CA . GLY A 1 171 ? -10.623 9.083 7.707 1.00 88.94 171 GLY A CA 1
ATOM 1378 C C . GLY A 1 171 ? -11.237 8.753 6.353 1.00 88.94 171 GLY A C 1
ATOM 1379 O O . GLY A 1 171 ? -10.795 7.848 5.656 1.00 88.94 171 GLY A O 1
ATOM 1380 N N . MET A 1 172 ? -12.242 9.528 5.971 1.00 88.75 172 MET A N 1
ATOM 1381 C CA . MET A 1 172 ? -12.823 9.471 4.636 1.00 88.75 172 MET A CA 1
ATOM 1382 C C . MET A 1 172 ? -12.061 10.419 3.709 1.00 88.75 172 MET A C 1
ATOM 1384 O O . MET A 1 172 ? -11.800 11.567 4.089 1.00 88.75 172 MET A O 1
ATOM 1388 N N . GLU A 1 173 ? -11.698 9.953 2.517 1.00 87.88 173 GLU A N 1
ATOM 1389 C CA . GLU A 1 173 ? -11.067 10.802 1.506 1.00 87.88 173 GLU A CA 1
ATOM 1390 C C . GLU A 1 173 ? -12.096 11.750 0.850 1.00 87.88 173 GLU A C 1
ATOM 1392 O O . GLU A 1 173 ? -13.301 11.471 0.866 1.00 87.88 173 GLU A O 1
ATOM 1397 N N . PRO A 1 174 ? -11.671 12.898 0.281 1.00 85.69 174 PRO A N 1
ATOM 1398 C CA . PRO A 1 174 ? -12.579 13.782 -0.449 1.00 85.69 174 PRO A CA 1
ATOM 1399 C C . PRO A 1 174 ? -13.260 13.043 -1.608 1.00 85.69 174 PRO A C 1
ATOM 1401 O O . PRO A 1 174 ? -12.583 12.373 -2.381 1.00 85.69 174 PRO A O 1
ATOM 1404 N N . GLU A 1 175 ? -14.580 13.202 -1.745 1.00 87.31 175 GLU A N 1
ATOM 1405 C CA . GLU A 1 175 ? -15.410 12.542 -2.776 1.00 87.31 175 GLU A CA 1
ATOM 1406 C C . GLU A 1 175 ? -15.479 10.999 -2.685 1.00 87.31 175 GLU A C 1
ATOM 1408 O O . GLU A 1 175 ? -16.020 10.352 -3.582 1.00 87.31 175 GLU A O 1
ATOM 1413 N N . GLU A 1 176 ? -14.957 10.385 -1.617 1.00 90.06 176 GLU A N 1
ATOM 1414 C CA . GLU A 1 176 ? -15.129 8.950 -1.357 1.00 90.06 176 GLU A CA 1
ATOM 1415 C C . GLU A 1 176 ? -16.576 8.665 -0.912 1.00 90.06 176 GLU A C 1
ATOM 1417 O O . GLU A 1 176 ? -17.285 9.558 -0.461 1.00 90.06 176 GLU A O 1
ATOM 1422 N N . GLU A 1 177 ? -17.051 7.425 -1.017 1.00 90.62 177 GLU A N 1
ATOM 1423 C CA . GLU A 1 177 ? -18.319 7.004 -0.400 1.00 90.62 177 GLU A CA 1
ATOM 1424 C C . GLU A 1 177 ? -18.036 6.387 0.983 1.00 90.62 177 GLU A C 1
ATOM 1426 O O . GLU A 1 177 ? -17.064 5.637 1.115 1.00 90.62 177 GLU A O 1
ATOM 1431 N N . PRO A 1 178 ? -18.862 6.605 2.030 1.00 91.75 178 PRO A N 1
ATOM 1432 C CA . PRO A 1 178 ? -18.556 6.112 3.380 1.00 91.75 178 PRO A CA 1
ATOM 1433 C C . PRO A 1 178 ? -18.405 4.588 3.461 1.00 91.75 178 PRO A C 1
ATOM 1435 O O . PRO A 1 178 ? -17.669 4.067 4.297 1.00 91.75 178 PRO A O 1
ATOM 1438 N N . SER A 1 179 ? -19.119 3.865 2.599 1.00 90.44 179 SER A N 1
ATOM 1439 C CA . SER A 1 179 ? -19.026 2.411 2.461 1.00 90.4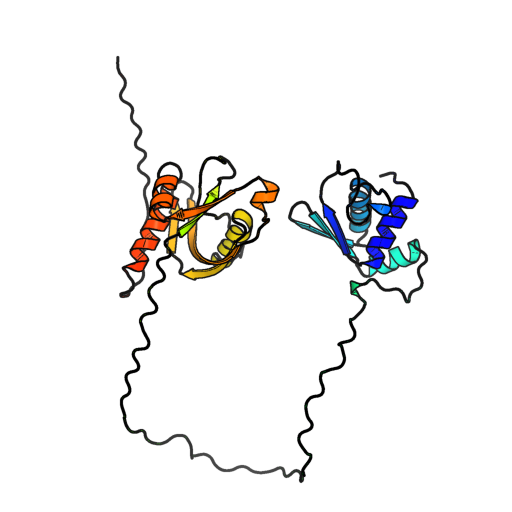4 179 SER A CA 1
ATOM 1440 C C . SER A 1 179 ? -17.680 1.966 1.882 1.00 90.44 179 SER A C 1
ATOM 1442 O O . SER A 1 179 ? -17.103 0.987 2.355 1.00 90.44 179 SER A O 1
ATOM 1444 N N . VAL A 1 180 ? -17.170 2.699 0.889 1.00 91.88 180 VAL A N 1
ATOM 1445 C CA . VAL A 1 180 ? -15.864 2.457 0.262 1.00 91.88 180 VAL A CA 1
ATOM 1446 C C . VAL A 1 180 ? -14.751 2.743 1.266 1.00 91.88 180 VAL A C 1
ATOM 1448 O O . VAL A 1 180 ? -13.899 1.878 1.473 1.00 91.88 180 VAL A O 1
ATOM 1451 N N . ALA A 1 181 ? -14.844 3.870 1.980 1.00 93.62 181 ALA A N 1
ATOM 1452 C CA . ALA A 1 181 ? -13.919 4.222 3.053 1.00 93.62 181 ALA A CA 1
ATOM 1453 C C . ALA A 1 181 ? -13.877 3.132 4.135 1.00 93.62 181 ALA A C 1
ATOM 1455 O O . ALA A 1 181 ? -12.808 2.653 4.498 1.00 93.62 181 ALA A O 1
ATOM 1456 N N . ALA A 1 182 ? -15.038 2.661 4.608 1.00 94.12 182 ALA A N 1
ATOM 1457 C CA . ALA A 1 182 ? -15.100 1.609 5.623 1.00 94.12 182 ALA A CA 1
ATOM 1458 C C . ALA A 1 182 ? -14.432 0.299 5.166 1.00 94.12 182 ALA A C 1
ATOM 1460 O O . ALA A 1 182 ? -13.715 -0.331 5.943 1.00 94.12 182 ALA A O 1
ATOM 1461 N N . ALA A 1 183 ? -14.644 -0.115 3.912 1.00 93.31 183 ALA A N 1
ATOM 1462 C CA . ALA A 1 183 ? -14.022 -1.322 3.370 1.00 93.31 183 ALA A CA 1
ATOM 1463 C C . ALA A 1 183 ? -12.497 -1.177 3.222 1.00 93.31 183 ALA A C 1
ATOM 1465 O O . ALA A 1 183 ? -11.764 -2.111 3.560 1.00 93.31 183 ALA A O 1
ATOM 1466 N N . ARG A 1 184 ? -12.025 -0.013 2.755 1.00 94.50 184 ARG A N 1
ATOM 1467 C CA . ARG A 1 184 ? -10.597 0.315 2.644 1.00 94.50 184 ARG A CA 1
ATOM 1468 C C . ARG A 1 184 ? -9.923 0.291 4.016 1.00 94.50 184 ARG A C 1
ATOM 1470 O O . ARG A 1 184 ? -9.000 -0.490 4.219 1.00 94.50 184 ARG A O 1
ATOM 1477 N N . GLU A 1 185 ? -10.452 1.047 4.973 1.00 94.69 185 GLU A N 1
ATOM 1478 C CA . GLU A 1 185 ? -9.901 1.171 6.330 1.00 94.69 185 GLU A CA 1
ATOM 1479 C C . GLU A 1 185 ? -9.817 -0.178 7.055 1.00 94.69 185 GLU A C 1
ATOM 1481 O O . GLU A 1 185 ? -8.816 -0.497 7.690 1.00 94.69 185 GLU A O 1
ATOM 1486 N N . VAL A 1 186 ? -10.843 -1.027 6.940 1.00 94.69 186 VAL A N 1
ATOM 1487 C CA . VAL A 1 186 ? -10.808 -2.361 7.558 1.00 94.69 186 VAL A CA 1
ATOM 1488 C C . VAL A 1 186 ? -9.756 -3.263 6.896 1.00 94.69 186 VAL A C 1
ATOM 1490 O O . VAL A 1 186 ? -9.092 -4.047 7.582 1.00 94.69 186 VAL A O 1
ATOM 1493 N N . CYS A 1 187 ? -9.560 -3.144 5.582 1.00 92.62 187 CYS A N 1
ATOM 1494 C CA . CYS A 1 187 ? -8.505 -3.872 4.884 1.00 92.62 187 CYS A CA 1
ATOM 1495 C C . CYS A 1 187 ? -7.105 -3.398 5.320 1.00 92.62 187 CYS A C 1
ATOM 1497 O O . CYS A 1 187 ? -6.224 -4.230 5.532 1.00 92.62 187 CYS A O 1
ATOM 1499 N N . GLU A 1 188 ? -6.905 -2.091 5.487 1.00 92.00 188 GLU A N 1
ATOM 1500 C CA . GLU A 1 188 ? -5.628 -1.481 5.887 1.00 92.00 188 GLU A CA 1
ATOM 1501 C C . GLU A 1 188 ? -5.303 -1.748 7.366 1.00 92.00 188 GLU A C 1
ATOM 1503 O O . GLU A 1 188 ? -4.218 -2.232 7.695 1.00 92.00 188 GLU A O 1
ATOM 1508 N N . GLU A 1 189 ? -6.256 -1.524 8.275 1.00 94.06 189 GLU A N 1
ATOM 1509 C CA . GLU A 1 189 ? -6.012 -1.633 9.716 1.00 94.06 189 GLU A CA 1
ATOM 1510 C C . GLU A 1 189 ? -6.094 -3.072 10.240 1.00 94.06 189 GLU A C 1
ATOM 1512 O O . GLU A 1 189 ? -5.357 -3.445 11.159 1.00 94.06 189 GLU A O 1
ATOM 1517 N N . ALA A 1 190 ? -6.996 -3.888 9.689 1.00 93.31 190 ALA A N 1
ATOM 1518 C CA . ALA A 1 190 ? -7.291 -5.227 10.200 1.00 93.31 190 ALA A CA 1
ATOM 1519 C C . ALA A 1 190 ? -6.918 -6.355 9.228 1.00 93.31 190 ALA A C 1
ATOM 1521 O O . ALA A 1 190 ? -6.935 -7.524 9.618 1.00 93.31 190 ALA A O 1
ATOM 1522 N N . GLY A 1 191 ? -6.584 -6.050 7.972 1.00 93.31 191 GLY A N 1
ATOM 1523 C CA . GLY A 1 191 ? -6.197 -7.071 7.000 1.00 93.31 191 GLY A CA 1
ATOM 1524 C C . GLY A 1 191 ? -7.320 -8.044 6.668 1.00 93.31 191 GLY A C 1
ATOM 1525 O O . GLY A 1 191 ? -7.051 -9.219 6.426 1.00 93.31 191 GLY A O 1
ATOM 1526 N N . VAL A 1 192 ? -8.576 -7.603 6.723 1.00 93.69 192 VAL A N 1
ATOM 1527 C CA . VAL A 1 192 ? -9.725 -8.443 6.370 1.00 93.69 192 VAL A CA 1
ATOM 1528 C C . VAL A 1 192 ? -10.500 -7.833 5.218 1.00 93.69 192 VAL A C 1
ATOM 1530 O O . VAL A 1 192 ? -10.650 -6.616 5.122 1.00 93.69 192 VAL A O 1
ATOM 1533 N N . LYS A 1 193 ? -11.008 -8.699 4.345 1.00 92.69 193 LYS A N 1
ATOM 1534 C CA . LYS A 1 193 ? -11.910 -8.332 3.254 1.00 92.69 193 LYS A CA 1
ATOM 1535 C C . LYS A 1 193 ? -13.222 -9.071 3.426 1.00 92.69 193 LYS A C 1
ATOM 1537 O O . LYS A 1 193 ? -13.291 -10.140 4.039 1.00 92.69 193 LYS A O 1
ATOM 1542 N N . GLY A 1 194 ? -14.280 -8.485 2.895 1.00 91.69 194 GLY A N 1
ATOM 1543 C CA . GLY A 1 194 ? -15.612 -8.993 3.134 1.00 91.69 194 GLY A CA 1
ATOM 1544 C C . GLY A 1 194 ? -16.671 -8.333 2.284 1.00 91.69 194 GLY A C 1
ATOM 1545 O O . GLY A 1 194 ? -16.415 -7.385 1.544 1.00 91.69 194 GLY A O 1
ATOM 1546 N N . THR A 1 195 ? -17.886 -8.838 2.444 1.00 90.50 195 THR A N 1
ATOM 1547 C CA . THR A 1 195 ? -19.075 -8.194 1.896 1.00 90.50 195 THR A CA 1
ATOM 1548 C C . THR A 1 195 ? -19.576 -7.174 2.907 1.00 90.50 195 THR A C 1
ATOM 1550 O O . THR A 1 195 ? -19.905 -7.530 4.043 1.00 90.50 195 THR A O 1
ATOM 1553 N N . LEU A 1 196 ? -19.620 -5.902 2.508 1.00 89.56 196 LEU A N 1
ATOM 1554 C CA . LEU A 1 196 ? -20.194 -4.853 3.341 1.00 89.56 196 LEU A CA 1
ATOM 1555 C C . LEU A 1 196 ? -21.706 -5.071 3.452 1.00 89.56 196 LEU A C 1
ATOM 1557 O O . LEU A 1 196 ? -22.412 -5.192 2.453 1.00 89.56 196 LEU A O 1
ATOM 1561 N N . GLY A 1 197 ? -22.176 -5.174 4.685 1.00 87.38 197 GLY A N 1
ATOM 1562 C CA . GLY A 1 197 ? -23.571 -5.353 5.039 1.00 87.38 197 GLY A CA 1
ATOM 1563 C C . GLY A 1 197 ? -24.238 -4.034 5.418 1.00 87.38 197 GLY A C 1
ATOM 1564 O O . GLY A 1 197 ? -23.921 -2.961 4.907 1.00 87.38 197 GLY A O 1
ATOM 1565 N N . ARG A 1 198 ? -25.203 -4.126 6.336 1.00 88.31 198 ARG A N 1
ATOM 1566 C CA . ARG A 1 198 ? -26.020 -2.983 6.758 1.00 88.31 198 ARG A CA 1
ATOM 1567 C C . ARG A 1 198 ? -25.206 -1.897 7.470 1.00 88.31 198 ARG A C 1
ATOM 1569 O O . ARG A 1 198 ? -24.258 -2.194 8.201 1.00 88.31 198 ARG A O 1
ATOM 1576 N N . LEU A 1 199 ? -25.663 -0.653 7.333 1.00 89.25 199 LEU A N 1
ATOM 1577 C CA . LEU A 1 199 ? -25.275 0.455 8.203 1.00 89.25 199 LEU A CA 1
ATOM 1578 C C . LEU A 1 199 ? -25.831 0.193 9.611 1.00 89.25 199 LEU A C 1
ATOM 1580 O O . LEU A 1 199 ? -27.034 0.012 9.783 1.00 89.25 199 LEU A O 1
ATOM 1584 N N . VAL A 1 200 ? -24.949 0.153 10.607 1.00 88.12 200 VAL A N 1
ATOM 1585 C CA . VAL A 1 200 ? -25.302 0.039 12.031 1.00 88.12 200 VAL A CA 1
ATOM 1586 C C . VAL A 1 200 ? -25.833 1.370 12.546 1.00 88.12 200 VAL A C 1
ATOM 1588 O O . VAL A 1 200 ? -26.821 1.400 13.272 1.00 88.12 200 VAL A O 1
ATOM 1591 N N . GLY A 1 201 ? -25.191 2.472 12.161 1.00 87.00 201 GLY A N 1
ATOM 1592 C CA . GLY A 1 201 ? -25.611 3.805 12.564 1.00 87.00 201 GLY A CA 1
ATOM 1593 C C . GLY A 1 201 ? -24.613 4.888 12.179 1.00 87.00 201 GLY A C 1
ATOM 1594 O O . GLY A 1 201 ? -23.506 4.615 11.706 1.00 87.00 201 GLY A O 1
ATOM 1595 N N . ILE A 1 202 ? -25.038 6.129 12.399 1.00 89.44 202 ILE A N 1
ATOM 1596 C CA . ILE A 1 202 ? -24.224 7.330 12.237 1.00 89.44 202 ILE A CA 1
ATOM 1597 C C . ILE A 1 202 ? -24.033 7.924 13.626 1.00 89.44 202 ILE A C 1
ATOM 1599 O O . ILE A 1 202 ? -25.000 8.328 14.271 1.00 89.44 202 ILE A O 1
ATOM 1603 N N . PHE A 1 203 ? -22.787 7.970 14.078 1.00 85.69 203 PHE A N 1
ATOM 1604 C CA . PHE A 1 203 ? -22.418 8.440 15.404 1.00 85.69 203 PHE A CA 1
ATOM 1605 C C . PHE A 1 203 ? -21.708 9.779 15.270 1.00 85.69 203 PHE A C 1
ATOM 1607 O O . PHE A 1 203 ? -20.680 9.888 14.604 1.00 85.69 203 PHE A O 1
ATOM 1614 N N . GLU A 1 204 ? -22.270 10.814 15.883 1.00 83.69 204 GLU A N 1
ATOM 1615 C CA . GLU A 1 204 ? -21.710 12.159 15.838 1.00 83.69 204 GLU A CA 1
ATOM 1616 C C . GLU A 1 204 ? -21.084 12.510 17.185 1.00 83.69 204 GLU A C 1
ATOM 1618 O O . GLU A 1 204 ? -21.743 12.501 18.223 1.00 83.69 204 GLU A O 1
ATOM 1623 N N . ASN A 1 205 ? -19.792 12.820 17.167 1.00 79.00 205 ASN A N 1
ATOM 1624 C CA . ASN A 1 205 ? -19.082 13.344 18.319 1.00 79.00 205 ASN A CA 1
ATOM 1625 C C . ASN A 1 205 ? -19.052 14.873 18.216 1.00 79.00 205 ASN A C 1
ATOM 1627 O O . ASN A 1 205 ? -18.247 15.427 17.463 1.00 79.00 205 ASN A O 1
ATOM 1631 N N . GLN A 1 206 ? -19.924 15.544 18.974 1.00 75.19 206 GLN A N 1
ATOM 1632 C CA . GLN A 1 206 ? -20.069 17.005 18.950 1.00 75.19 206 GLN A CA 1
ATOM 1633 C C . GLN A 1 206 ? -18.808 17.739 19.430 1.00 75.19 206 GLN A C 1
ATOM 1635 O O . GLN A 1 206 ? -18.471 18.788 18.886 1.00 75.19 206 GLN A O 1
ATOM 1640 N N . GLU A 1 207 ? -18.070 17.173 20.390 1.00 72.75 207 GLU A N 1
ATOM 1641 C CA . GLU A 1 207 ? -16.838 17.778 20.918 1.00 72.75 207 GLU A CA 1
ATOM 1642 C C . GLU A 1 207 ? -15.732 17.824 19.865 1.00 72.75 207 GLU A C 1
ATOM 1644 O O . GLU A 1 207 ? -14.990 18.800 19.761 1.00 72.75 207 GLU A O 1
ATOM 1649 N N . ARG A 1 208 ? -15.626 16.760 19.062 1.00 74.75 208 ARG A N 1
ATOM 1650 C CA . ARG A 1 208 ? -14.620 16.649 18.000 1.00 74.75 208 ARG A CA 1
ATOM 1651 C C . ARG A 1 208 ? -15.137 17.096 16.638 1.00 74.75 208 ARG A C 1
ATOM 1653 O O . ARG A 1 208 ? -14.344 17.182 15.713 1.00 74.75 208 ARG A O 1
ATOM 1660 N N . LYS A 1 209 ? -16.438 17.384 16.515 1.00 79.38 209 LYS A N 1
ATOM 1661 C CA . LYS A 1 209 ? -17.144 17.645 15.247 1.00 79.38 209 LYS A CA 1
ATOM 1662 C C . LYS A 1 209 ? -16.910 16.546 14.205 1.00 79.38 209 LYS A C 1
ATOM 1664 O O . LYS A 1 209 ? -16.766 16.819 13.018 1.00 79.38 209 LYS A O 1
ATOM 1669 N N . HIS A 1 210 ? -16.830 15.297 14.660 1.00 79.50 210 HIS A N 1
ATOM 1670 C CA . HIS A 1 210 ? -16.609 14.139 13.796 1.00 79.50 210 HIS A CA 1
ATOM 1671 C C . HIS A 1 210 ? -17.909 13.358 13.643 1.00 79.50 210 HIS A C 1
ATOM 1673 O O . HIS A 1 210 ? -18.556 13.033 14.638 1.00 79.50 210 HIS A O 1
ATOM 1679 N N . ARG A 1 211 ? -18.257 13.012 12.403 1.00 87.44 211 ARG A N 1
ATOM 1680 C CA . ARG A 1 211 ? -19.361 12.108 12.082 1.00 87.44 211 ARG A CA 1
ATOM 1681 C C . ARG A 1 211 ? -18.788 10.780 11.600 1.00 87.44 211 ARG A C 1
ATOM 1683 O O . ARG A 1 211 ? -17.998 10.758 10.662 1.00 87.44 211 ARG A O 1
ATOM 1690 N N . THR A 1 212 ? -19.180 9.689 12.242 1.00 90.31 212 THR A N 1
ATOM 1691 C CA . THR A 1 212 ? -18.666 8.345 11.974 1.00 90.31 212 THR A CA 1
ATOM 1692 C C . THR A 1 212 ? -19.794 7.448 11.489 1.00 90.31 212 THR A C 1
ATOM 1694 O O . THR A 1 212 ? -20.800 7.279 12.175 1.00 90.31 212 THR A O 1
ATOM 1697 N N . TYR A 1 213 ? -19.616 6.863 10.308 1.00 91.69 213 TYR A N 1
ATOM 1698 C CA . TYR A 1 213 ? -20.525 5.872 9.739 1.00 91.69 213 TYR A CA 1
ATOM 1699 C C . TYR A 1 213 ? -20.007 4.481 10.091 1.00 91.69 213 TYR A C 1
ATOM 1701 O O . TYR A 1 213 ? -18.848 4.172 9.824 1.00 91.69 213 TYR A O 1
ATOM 1709 N N . VAL A 1 214 ? -20.848 3.649 10.702 1.00 92.75 214 VAL A N 1
ATOM 1710 C CA . VAL A 1 214 ? -20.456 2.307 11.149 1.00 92.75 214 VAL A CA 1
ATOM 1711 C C . VAL A 1 214 ? -21.246 1.274 10.368 1.00 92.75 214 VAL A C 1
ATOM 1713 O O . VAL A 1 214 ? -22.473 1.302 10.375 1.00 92.75 214 VAL A O 1
ATOM 1716 N N . TYR A 1 215 ? -20.550 0.342 9.726 1.00 92.19 215 TYR A N 1
ATOM 1717 C CA . TYR A 1 215 ?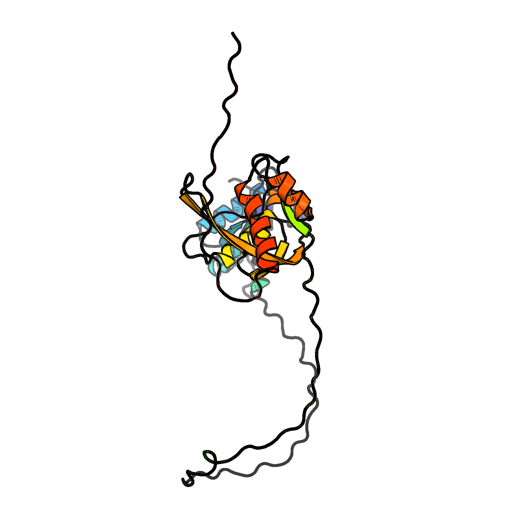 -21.139 -0.724 8.920 1.00 92.19 215 TYR A CA 1
ATOM 1718 C C . TYR A 1 215 ? -20.795 -2.095 9.496 1.00 92.19 215 TYR A C 1
ATOM 1720 O O . TYR A 1 215 ? -19.765 -2.271 10.145 1.00 92.19 215 TYR A O 1
ATOM 1728 N N . VAL A 1 216 ? -21.646 -3.083 9.224 1.00 92.06 216 VAL A N 1
ATOM 1729 C CA . VAL A 1 216 ? -21.294 -4.493 9.422 1.00 92.06 216 VAL A CA 1
ATOM 1730 C C . VAL A 1 216 ? -20.493 -4.956 8.212 1.00 92.06 216 VAL A C 1
ATOM 1732 O O . VAL A 1 216 ? -20.953 -4.791 7.088 1.00 92.06 216 VAL A O 1
ATOM 1735 N N . LEU A 1 217 ? -19.334 -5.573 8.421 1.00 92.12 217 LEU A N 1
ATOM 1736 C CA . LEU A 1 217 ? -18.596 -6.271 7.368 1.00 92.12 217 LEU A CA 1
ATOM 1737 C C . LEU A 1 217 ? -18.663 -7.776 7.635 1.00 92.12 217 LEU A C 1
ATOM 1739 O O . LEU A 1 217 ? -18.220 -8.241 8.685 1.00 92.12 217 LEU A O 1
ATOM 1743 N N . ILE A 1 218 ? -19.194 -8.538 6.681 1.00 90.31 218 ILE A N 1
ATOM 1744 C CA . ILE A 1 218 ? -19.152 -10.001 6.728 1.00 90.31 218 ILE A CA 1
ATOM 1745 C C . ILE A 1 218 ? -17.813 -10.431 6.143 1.00 90.31 218 ILE A C 1
ATOM 1747 O O . ILE A 1 218 ? -17.607 -10.342 4.932 1.00 90.31 218 ILE A O 1
ATOM 1751 N N . VAL A 1 219 ? -16.897 -10.859 7.009 1.00 91.38 219 VAL A N 1
ATOM 1752 C CA . VAL A 1 219 ? -15.540 -11.249 6.612 1.00 91.38 219 VAL A CA 1
ATOM 1753 C C . VAL A 1 219 ? -15.582 -12.509 5.750 1.00 91.38 219 VAL A C 1
ATOM 1755 O O . VAL A 1 219 ? -16.134 -13.530 6.154 1.00 91.38 219 VAL A O 1
ATOM 1758 N N . THR A 1 220 ? -14.983 -12.428 4.564 1.00 90.38 220 THR A N 1
ATOM 1759 C CA . THR A 1 220 ? -14.845 -13.545 3.616 1.00 90.38 220 THR A CA 1
ATOM 1760 C C . THR A 1 220 ? -13.398 -13.994 3.466 1.00 90.38 220 THR A C 1
ATOM 1762 O O . THR A 1 220 ? -13.145 -15.140 3.114 1.00 90.38 220 THR A O 1
ATOM 1765 N N . GLU A 1 221 ? -12.445 -13.097 3.720 1.00 91.25 221 GLU A N 1
ATOM 1766 C CA . GLU A 1 221 ? -11.016 -13.342 3.557 1.00 91.25 221 GLU A CA 1
ATOM 1767 C C . GLU A 1 221 ? -10.245 -12.640 4.679 1.00 91.25 221 GLU A C 1
ATOM 1769 O O . GLU A 1 221 ? -10.533 -11.493 5.032 1.00 91.25 221 GLU A O 1
ATOM 1774 N N . VAL A 1 222 ? -9.254 -13.336 5.230 1.00 93.94 222 VAL A N 1
ATOM 1775 C CA . VAL A 1 222 ? -8.374 -12.844 6.291 1.00 93.94 222 VAL A CA 1
ATOM 1776 C C . VAL A 1 222 ? -6.939 -12.952 5.781 1.00 93.94 222 VAL A C 1
ATOM 1778 O O . VAL A 1 222 ? -6.456 -14.054 5.541 1.00 93.94 222 VAL A O 1
ATOM 1781 N N . LEU A 1 223 ? -6.270 -11.815 5.590 1.00 88.50 223 LEU A N 1
ATOM 1782 C CA . LEU A 1 223 ? -4.904 -11.746 5.061 1.00 88.50 223 LEU A CA 1
ATOM 1783 C C . LEU A 1 223 ? -3.895 -12.078 6.157 1.00 88.50 223 LEU A C 1
ATOM 1785 O O . LEU A 1 223 ? -3.996 -11.504 7.237 1.00 88.50 223 LEU A O 1
ATOM 1789 N N . GLU A 1 224 ? -2.922 -12.951 5.902 1.00 84.44 224 GLU A N 1
ATOM 1790 C CA . GLU A 1 224 ? -1.867 -13.283 6.877 1.00 84.44 224 GLU A CA 1
ATOM 1791 C C . GLU A 1 224 ? -1.010 -12.055 7.224 1.00 84.44 224 GLU A C 1
ATOM 1793 O O . GLU A 1 224 ? -0.873 -11.719 8.400 1.00 84.44 224 GLU A O 1
ATOM 1798 N N . ASP A 1 225 ? -0.560 -11.330 6.196 1.00 82.31 225 ASP A N 1
ATOM 1799 C CA . ASP A 1 225 ? 0.172 -10.067 6.302 1.00 82.31 225 ASP A CA 1
ATOM 1800 C C . ASP A 1 225 ? -0.685 -8.897 5.780 1.00 82.31 225 ASP A C 1
ATOM 1802 O O . ASP A 1 225 ? -1.311 -8.996 4.722 1.00 82.31 225 ASP A O 1
ATOM 1806 N N . TRP A 1 226 ? -0.714 -7.771 6.504 1.00 89.75 226 TRP A N 1
ATOM 1807 C CA . TRP A 1 226 ? -1.502 -6.580 6.142 1.00 89.75 226 TRP A CA 1
ATOM 1808 C C . TRP A 1 226 ? -0.832 -5.265 6.571 1.00 89.75 226 TRP A C 1
ATO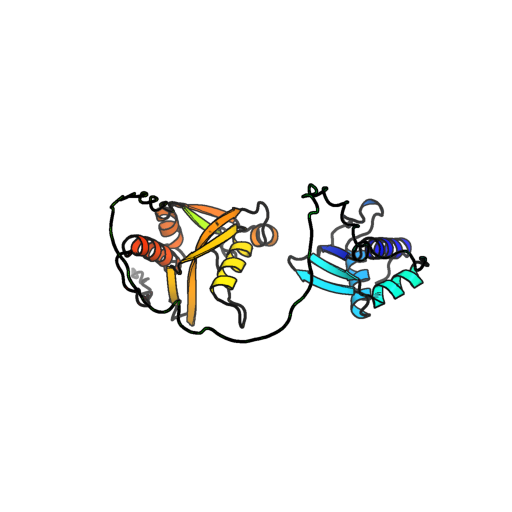M 1810 O O . TRP A 1 226 ? 0.170 -5.300 7.289 1.00 89.75 226 TRP A O 1
ATOM 1820 N N . GLU A 1 227 ? -1.376 -4.112 6.140 1.00 81.69 227 GLU A N 1
ATOM 1821 C CA . GLU A 1 227 ? -0.692 -2.800 6.219 1.00 81.69 227 GLU A CA 1
ATOM 1822 C C . GLU A 1 227 ? -0.150 -2.510 7.592 1.00 81.69 227 GLU A C 1
ATOM 1824 O O . GLU A 1 227 ? 1.058 -2.388 7.795 1.00 81.69 227 GLU A O 1
ATOM 1829 N N . ASP A 1 228 ? -1.073 -2.414 8.536 1.00 87.56 228 ASP A N 1
ATOM 1830 C CA . ASP A 1 228 ? -0.778 -1.884 9.842 1.00 87.56 228 ASP A CA 1
ATOM 1831 C C . ASP A 1 228 ? -0.030 -2.906 10.695 1.00 87.56 228 ASP A C 1
ATOM 1833 O O . ASP A 1 228 ? 0.775 -2.519 11.545 1.00 87.56 228 ASP A O 1
ATOM 1837 N N . SER A 1 229 ? -0.195 -4.207 10.438 1.00 86.81 229 SER A N 1
ATOM 1838 C CA . SER A 1 229 ? 0.663 -5.217 11.066 1.00 86.81 229 SER A CA 1
ATOM 1839 C C . SER A 1 229 ? 2.115 -5.041 10.654 1.00 86.81 229 SER A C 1
ATOM 1841 O O . SER A 1 229 ? 3.000 -4.948 11.502 1.00 86.81 229 SER A O 1
ATOM 1843 N N . VAL A 1 230 ? 2.365 -4.912 9.350 1.00 79.38 230 VAL A N 1
ATOM 1844 C CA . VAL A 1 230 ? 3.725 -4.825 8.813 1.00 79.38 230 VAL A CA 1
ATOM 1845 C C . VAL A 1 230 ? 4.356 -3.457 9.096 1.00 79.38 230 VAL A C 1
ATOM 1847 O O . VAL A 1 230 ? 5.559 -3.371 9.355 1.00 79.38 230 VAL A O 1
ATOM 1850 N N . ASN A 1 231 ? 3.567 -2.380 9.062 1.00 78.88 231 ASN A N 1
ATOM 1851 C CA . ASN A 1 231 ? 4.065 -1.014 9.218 1.00 78.88 231 ASN A CA 1
ATOM 1852 C C . ASN A 1 231 ? 4.253 -0.598 10.679 1.00 78.88 231 ASN A C 1
ATOM 1854 O O . ASN A 1 231 ? 5.255 0.051 10.992 1.00 78.88 231 ASN A O 1
ATOM 1858 N N . ILE A 1 232 ? 3.300 -0.931 11.555 1.00 85.12 232 ILE A N 1
ATOM 1859 C CA . ILE A 1 232 ? 3.275 -0.450 12.946 1.00 85.12 232 ILE A CA 1
ATOM 1860 C C . ILE A 1 232 ? 3.137 -1.572 13.982 1.00 85.12 232 ILE A C 1
ATOM 1862 O O . ILE A 1 232 ? 3.062 -1.286 15.176 1.00 85.12 232 ILE A O 1
ATOM 1866 N N . GLY A 1 233 ? 3.115 -2.841 13.564 1.00 85.31 233 GLY A N 1
ATOM 1867 C CA . GLY A 1 233 ? 2.925 -3.972 14.474 1.00 85.31 233 GLY A CA 1
ATOM 1868 C C . GLY A 1 233 ? 1.505 -4.062 15.031 1.00 85.31 233 GLY A C 1
ATOM 1869 O O . GLY A 1 233 ? 1.318 -4.576 16.138 1.00 85.31 233 GLY A O 1
ATOM 1870 N N . ARG A 1 234 ? 0.507 -3.523 14.312 1.00 90.88 234 ARG A N 1
ATOM 1871 C CA . ARG A 1 234 ? -0.891 -3.567 14.749 1.00 90.88 234 ARG A CA 1
ATOM 1872 C C . ARG A 1 234 ? -1.356 -5.015 14.825 1.00 90.88 234 ARG A C 1
ATOM 1874 O O . ARG A 1 234 ? -1.136 -5.813 13.918 1.00 90.88 234 ARG A O 1
ATOM 1881 N N . LYS A 1 235 ? -2.028 -5.344 15.920 1.00 91.69 235 LYS A N 1
ATOM 1882 C CA . LYS A 1 235 ? -2.621 -6.658 16.158 1.00 91.69 235 LYS A CA 1
ATOM 1883 C C . LYS A 1 235 ? -4.107 -6.606 15.852 1.00 91.69 235 LYS A C 1
ATOM 1885 O O . LYS A 1 235 ? -4.737 -5.561 16.005 1.00 91.69 235 LYS A O 1
ATOM 1890 N N . ARG A 1 236 ? -4.665 -7.749 15.472 1.00 94.50 236 ARG A N 1
ATOM 1891 C CA . ARG A 1 236 ? -6.106 -7.961 15.334 1.00 94.50 236 ARG A CA 1
ATOM 1892 C C . ARG A 1 236 ? -6.502 -9.188 16.135 1.00 94.50 236 ARG A C 1
ATOM 1894 O O . ARG A 1 236 ? -5.739 -10.152 16.182 1.00 94.50 236 ARG A O 1
ATOM 1901 N N . GLU A 1 237 ? -7.684 -9.158 16.721 1.00 93.94 237 GLU A N 1
ATOM 1902 C CA . GLU A 1 237 ? -8.205 -10.282 17.488 1.00 93.94 237 GLU A CA 1
ATOM 1903 C C . GLU A 1 237 ? -9.733 -10.303 17.425 1.00 93.94 237 GLU A C 1
ATOM 1905 O O . GLU A 1 237 ? -10.391 -9.267 17.289 1.00 93.94 237 GLU A O 1
ATOM 1910 N N . TRP A 1 238 ? -10.287 -11.514 17.458 1.00 94.38 238 TRP A N 1
ATOM 1911 C CA . TRP A 1 238 ? -11.723 -11.752 17.463 1.00 94.38 238 TRP A CA 1
ATOM 1912 C C . TRP A 1 238 ? -12.225 -11.788 18.901 1.00 94.38 238 TRP A C 1
ATOM 1914 O O . TRP A 1 238 ? -11.791 -12.613 19.699 1.00 94.38 238 TRP A O 1
ATOM 1924 N N . PHE A 1 239 ? -13.182 -10.926 19.211 1.00 92.81 239 PHE A N 1
ATOM 1925 C CA . PHE A 1 239 ? -13.782 -10.803 20.532 1.00 92.81 239 PHE A CA 1
ATOM 1926 C C . PHE A 1 239 ? -15.236 -11.217 20.487 1.00 92.81 239 PHE A C 1
ATOM 1928 O O . PHE A 1 239 ? -15.927 -10.925 19.515 1.00 92.81 239 PHE A O 1
ATOM 1935 N N . LYS A 1 240 ? -15.737 -11.818 21.567 1.00 91.62 240 LYS A N 1
ATOM 1936 C CA . LYS A 1 240 ? -17.186 -11.877 21.771 1.00 91.62 240 LYS A CA 1
ATOM 1937 C C . LYS A 1 240 ? -17.737 -10.463 21.911 1.00 91.62 240 LYS A C 1
ATOM 1939 O O . LYS A 1 240 ? -17.047 -9.601 22.456 1.00 91.62 240 LYS A O 1
ATOM 1944 N N . ILE A 1 241 ? -18.969 -10.224 21.466 1.00 88.94 241 ILE A N 1
ATOM 1945 C CA . ILE A 1 241 ? -19.589 -8.889 21.544 1.00 88.94 241 ILE A CA 1
ATOM 1946 C C . ILE A 1 241 ? -19.543 -8.336 22.977 1.00 88.94 241 ILE A C 1
ATOM 1948 O O . ILE A 1 241 ? -19.191 -7.175 23.183 1.00 88.94 241 ILE A O 1
ATOM 1952 N N . GLU A 1 242 ? -19.842 -9.160 23.979 1.00 90.00 242 GLU A N 1
ATOM 1953 C CA . GLU A 1 242 ? -19.856 -8.750 25.387 1.00 90.00 242 GLU A CA 1
ATOM 1954 C C . GLU A 1 242 ? -18.468 -8.338 25.884 1.00 90.00 242 GLU A C 1
ATOM 1956 O O . GLU A 1 242 ? -18.340 -7.397 26.667 1.00 90.00 242 GLU A O 1
ATOM 1961 N N . ASP A 1 243 ? -17.426 -9.032 25.433 1.00 91.31 243 ASP A N 1
ATOM 1962 C CA . ASP A 1 243 ? -16.052 -8.754 25.842 1.00 91.31 243 ASP A CA 1
ATOM 1963 C C . ASP A 1 243 ? -15.488 -7.544 25.090 1.00 91.31 243 ASP A C 1
ATOM 1965 O O . ASP A 1 243 ? -14.836 -6.698 25.702 1.00 91.31 243 ASP A O 1
ATOM 1969 N N . ALA A 1 244 ? -15.838 -7.384 23.810 1.00 91.19 244 ALA A N 1
ATOM 1970 C CA . ALA A 1 244 ? -15.530 -6.190 23.029 1.00 91.19 244 ALA A CA 1
ATOM 1971 C C . ALA A 1 244 ? -16.094 -4.924 23.693 1.00 91.19 244 ALA A C 1
ATOM 1973 O O . ALA A 1 244 ? -15.369 -3.943 23.864 1.00 91.19 244 ALA A O 1
ATOM 1974 N N . ILE A 1 245 ? -17.358 -4.959 24.137 1.00 91.06 245 ILE A N 1
ATOM 1975 C CA . ILE A 1 245 ? -17.990 -3.842 24.855 1.00 91.06 245 ILE A CA 1
ATOM 1976 C C . ILE A 1 245 ? -17.199 -3.501 26.123 1.00 91.06 245 ILE A C 1
ATOM 1978 O O . ILE A 1 245 ? -16.851 -2.339 26.321 1.00 91.06 245 ILE A O 1
ATOM 1982 N N . LYS A 1 246 ? -16.853 -4.494 26.957 1.00 90.94 246 LYS A N 1
ATOM 1983 C CA . LYS A 1 246 ? -16.094 -4.265 28.203 1.00 90.94 246 LYS A CA 1
ATOM 1984 C C . LYS A 1 246 ? -14.733 -3.619 27.943 1.00 90.94 246 LYS A C 1
ATOM 1986 O O . LYS A 1 246 ? -14.366 -2.671 28.634 1.00 90.94 246 LYS A O 1
ATOM 1991 N N . VAL A 1 247 ? -13.996 -4.121 26.951 1.00 91.56 247 VAL A N 1
ATOM 1992 C CA . VAL A 1 247 ? -12.661 -3.612 26.603 1.00 91.56 247 VAL A CA 1
ATOM 1993 C C . VAL A 1 247 ? -12.744 -2.176 26.075 1.00 91.56 247 VAL A C 1
ATOM 1995 O O . VAL A 1 247 ? -11.928 -1.328 26.442 1.00 91.56 247 VAL A O 1
ATOM 1998 N N . LEU A 1 248 ? -13.753 -1.871 25.255 1.00 90.25 248 LEU A N 1
ATOM 1999 C CA . LEU A 1 248 ? -13.933 -0.541 24.673 1.00 90.25 248 LEU A CA 1
ATOM 2000 C C . LEU A 1 248 ? -14.479 0.478 25.672 1.00 90.25 248 LEU A C 1
ATOM 2002 O O . LEU A 1 248 ? -14.070 1.638 25.619 1.00 90.25 248 LEU A O 1
ATOM 2006 N N . GLN A 1 249 ? -15.342 0.075 26.606 1.00 89.00 249 GLN A N 1
ATOM 2007 C CA . GLN A 1 249 ? -15.994 0.981 27.558 1.00 89.00 249 GLN A CA 1
ATOM 2008 C C . GLN A 1 249 ? -14.990 1.832 28.346 1.00 89.00 249 GLN A C 1
ATOM 2010 O O . GLN A 1 249 ? -15.243 3.005 28.619 1.00 89.00 249 GLN A O 1
ATOM 2015 N N . TYR A 1 250 ? -13.827 1.265 28.671 1.00 83.94 250 TYR A N 1
ATOM 2016 C CA . TYR A 1 250 ? -12.822 1.924 29.502 1.00 83.94 250 TYR A CA 1
ATOM 2017 C C . TYR A 1 250 ? -12.053 3.048 28.778 1.00 83.94 250 TYR A C 1
ATOM 2019 O O . TYR A 1 250 ? -11.615 4.013 29.404 1.00 83.94 250 TYR A O 1
ATOM 2027 N N . HIS A 1 251 ? -11.889 2.966 27.453 1.00 84.81 251 HIS A N 1
ATOM 2028 C CA . HIS A 1 251 ? -11.022 3.887 26.698 1.00 84.81 251 HIS A CA 1
ATOM 2029 C C . HIS A 1 251 ? -11.662 4.521 25.454 1.00 84.81 251 HIS A C 1
ATOM 2031 O O . HIS A 1 251 ? -11.124 5.498 24.908 1.00 84.81 251 HIS A O 1
ATOM 2037 N N . LYS A 1 252 ? -12.768 3.956 24.968 1.00 87.12 252 LYS A N 1
ATOM 2038 C CA . LYS A 1 252 ? -13.534 4.353 23.777 1.00 87.12 252 LYS A CA 1
ATOM 2039 C C . LYS A 1 252 ? -15.035 4.056 23.978 1.00 87.12 252 LYS A C 1
ATOM 2041 O O . LYS A 1 252 ? -15.607 3.293 23.203 1.00 87.12 252 LYS A O 1
ATOM 2046 N N . PRO A 1 253 ? -15.711 4.696 24.952 1.00 85.00 253 PRO A N 1
ATOM 2047 C CA . PRO A 1 253 ? -17.126 4.427 25.240 1.00 85.00 253 PRO A CA 1
ATOM 2048 C C . PRO A 1 253 ? -18.052 4.684 24.038 1.00 85.00 253 PRO A C 1
ATOM 2050 O O . PRO A 1 253 ? -19.023 3.966 23.845 1.00 85.00 253 PRO A O 1
ATOM 2053 N N . VAL A 1 254 ? -17.712 5.641 23.165 1.00 86.94 254 VAL A N 1
ATOM 2054 C CA . VAL A 1 254 ? -18.462 5.879 21.915 1.00 86.94 254 VAL A CA 1
ATOM 2055 C C . VAL A 1 254 ? -18.403 4.671 20.975 1.00 86.94 254 VAL A C 1
ATOM 2057 O O . VAL A 1 254 ? -19.384 4.377 20.315 1.00 86.94 254 VAL A O 1
ATOM 2060 N N . GLN A 1 255 ? -17.284 3.943 20.918 1.00 89.69 255 GLN A N 1
ATOM 2061 C CA . GLN A 1 255 ? -17.202 2.733 20.094 1.00 89.69 255 GLN A CA 1
ATOM 2062 C C . GLN A 1 255 ? -17.939 1.551 20.734 1.00 89.69 255 GLN A C 1
ATOM 2064 O O . GLN A 1 255 ? -18.433 0.684 20.021 1.00 89.69 255 GLN A O 1
ATOM 2069 N N . ALA A 1 256 ? -18.047 1.513 22.066 1.00 89.19 256 ALA A N 1
ATOM 2070 C CA . ALA A 1 256 ? -18.819 0.487 22.761 1.00 89.19 256 ALA A CA 1
ATOM 2071 C C . ALA A 1 256 ? -20.318 0.560 22.401 1.00 89.19 256 ALA A C 1
ATOM 2073 O O . ALA A 1 256 ? -20.936 -0.478 22.153 1.00 89.19 256 ALA A O 1
ATOM 2074 N N . SER A 1 257 ? -20.879 1.769 22.249 1.00 88.62 257 SER A N 1
ATOM 2075 C CA . SER A 1 257 ? -22.292 1.949 21.869 1.00 88.62 257 SER A CA 1
ATOM 2076 C C . SER A 1 257 ? -22.624 1.460 20.450 1.00 88.62 257 SER A C 1
ATOM 2078 O O . SER A 1 257 ? -23.786 1.163 20.151 1.00 88.62 257 SER A O 1
ATOM 2080 N N . TYR A 1 258 ? -21.619 1.283 19.580 1.00 89.88 258 TYR A N 1
ATOM 2081 C CA . TYR A 1 258 ? -21.811 0.683 18.254 1.00 89.88 258 TYR A CA 1
ATOM 2082 C C . TYR A 1 258 ? -22.348 -0.744 18.381 1.00 89.88 258 TYR A C 1
ATOM 2084 O O . TYR A 1 258 ? -23.256 -1.143 17.654 1.00 89.88 258 TYR A O 1
ATOM 2092 N N . PHE A 1 259 ? -21.820 -1.502 19.343 1.00 88.00 259 PHE A N 1
ATOM 2093 C CA . PHE A 1 259 ? -22.197 -2.893 19.577 1.00 88.00 259 PHE A CA 1
ATOM 2094 C C . PHE A 1 259 ? -23.541 -3.023 20.297 1.00 88.00 259 PHE A C 1
ATOM 2096 O O . PHE A 1 259 ? -24.292 -3.964 20.037 1.00 88.00 259 PHE A O 1
ATOM 2103 N N . GLU A 1 260 ? -23.890 -2.057 21.147 1.00 84.69 260 GLU A N 1
ATOM 2104 C CA . GLU A 1 260 ? -25.230 -1.967 21.735 1.00 84.69 260 GLU A CA 1
ATOM 2105 C C . GLU A 1 260 ? -26.288 -1.733 20.650 1.00 84.69 260 GLU A C 1
ATOM 2107 O O . GLU A 1 260 ? -27.291 -2.447 20.593 1.00 84.69 260 GLU A O 1
ATOM 2112 N N . THR A 1 261 ? -26.018 -0.801 19.731 1.00 83.94 261 THR A N 1
ATOM 2113 C CA . THR A 1 261 ? -26.883 -0.518 18.574 1.00 83.94 261 THR A CA 1
ATOM 2114 C C . THR A 1 261 ? -26.970 -1.729 17.646 1.00 83.94 261 THR A C 1
ATOM 2116 O O . THR A 1 261 ? -28.055 -2.100 17.197 1.00 83.94 261 THR A O 1
ATOM 2119 N N . LEU A 1 262 ? -25.841 -2.406 17.409 1.00 83.56 262 LEU A N 1
ATOM 2120 C CA . LEU A 1 262 ? -25.791 -3.635 16.623 1.00 83.56 262 LEU A CA 1
ATOM 2121 C C . LEU A 1 262 ? -26.708 -4.714 17.219 1.00 83.56 262 LEU A C 1
ATOM 2123 O O . LEU A 1 262 ? -27.465 -5.326 16.466 1.00 83.56 262 LEU A O 1
ATOM 2127 N N . ARG A 1 263 ? -26.685 -4.905 18.548 1.00 80.00 263 ARG A N 1
ATOM 2128 C CA . ARG A 1 263 ? -27.573 -5.829 19.276 1.00 80.00 263 ARG A CA 1
ATOM 2129 C C . ARG A 1 263 ? -29.044 -5.432 19.171 1.00 80.00 263 ARG A C 1
ATOM 2131 O O . ARG A 1 263 ? -29.877 -6.280 18.871 1.00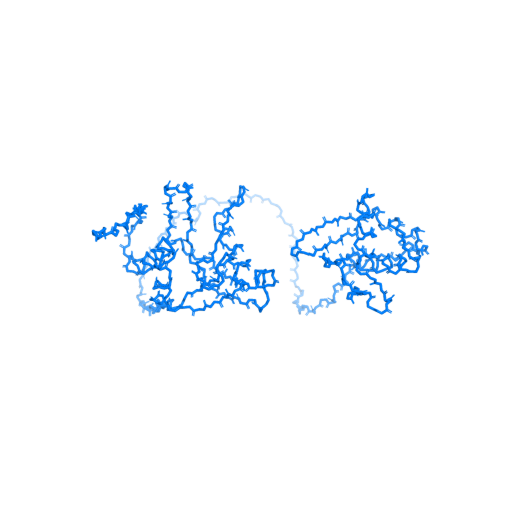 80.00 263 ARG A O 1
ATOM 2138 N N . GLN A 1 264 ? -29.370 -4.160 19.387 1.00 71.12 264 GLN A N 1
ATOM 2139 C CA . GLN A 1 264 ? -30.752 -3.667 19.307 1.00 71.12 264 GLN A CA 1
ATOM 2140 C C . GLN A 1 264 ? -31.328 -3.801 17.887 1.00 71.12 264 GLN A C 1
ATOM 2142 O O . GLN A 1 264 ? -32.488 -4.173 17.717 1.00 71.12 264 GLN A O 1
ATOM 2147 N N . GLY A 1 265 ? -30.497 -3.599 16.860 1.00 61.56 265 GLY A N 1
ATOM 2148 C CA . GLY A 1 265 ? -30.855 -3.801 15.456 1.00 61.56 265 GLY A CA 1
ATOM 2149 C C . GLY A 1 265 ? -31.073 -5.265 15.047 1.00 61.56 265 GLY A C 1
ATOM 2150 O O . GLY A 1 265 ? -31.562 -5.508 13.946 1.00 61.56 265 GLY A O 1
ATOM 2151 N N . TYR A 1 266 ? -30.721 -6.256 15.878 1.00 52.56 266 TYR A N 1
ATOM 2152 C CA . TYR A 1 266 ? -31.194 -7.640 15.693 1.00 52.56 266 TYR A CA 1
ATOM 2153 C C . TYR A 1 266 ? -32.631 -7.825 16.195 1.00 52.56 266 TYR A C 1
ATOM 2155 O O . TYR A 1 266 ? -33.378 -8.601 15.607 1.00 52.56 266 TYR A O 1
ATOM 2163 N N . SER A 1 267 ? -33.043 -7.073 17.220 1.00 45.31 267 SER A N 1
ATOM 2164 C CA . SER A 1 267 ? -34.403 -7.124 17.773 1.00 45.31 267 SER A CA 1
ATOM 2165 C C . SER A 1 267 ? -35.420 -6.293 16.977 1.00 45.31 267 SER A C 1
ATOM 2167 O O . SER A 1 267 ? -36.608 -6.594 17.007 1.00 45.31 267 SER A O 1
ATOM 2169 N N . ALA A 1 268 ? -34.976 -5.260 16.250 1.00 43.47 268 ALA A N 1
ATOM 2170 C CA . ALA A 1 268 ? -35.842 -4.292 15.564 1.00 43.47 268 ALA A CA 1
ATOM 2171 C C . ALA A 1 268 ? -36.264 -4.671 14.126 1.00 43.47 268 ALA A C 1
ATOM 2173 O O . ALA A 1 268 ? -36.800 -3.831 13.408 1.00 43.47 268 ALA A O 1
ATOM 2174 N N . ASN A 1 269 ? -36.096 -5.926 13.688 1.00 37.09 269 ASN A N 1
ATOM 2175 C CA . ASN A 1 269 ? -36.527 -6.384 12.352 1.00 37.09 269 ASN A CA 1
ATOM 2176 C C . ASN A 1 269 ? -38.065 -6.426 12.138 1.00 37.09 269 ASN A C 1
ATOM 2178 O O . ASN A 1 269 ? -38.533 -7.044 11.187 1.00 37.09 269 ASN A O 1
ATOM 2182 N N . ASN A 1 270 ? -38.847 -5.705 12.949 1.00 36.09 270 ASN A N 1
ATOM 2183 C CA . ASN A 1 270 ? -40.249 -5.374 12.691 1.00 36.09 270 ASN A CA 1
ATOM 2184 C C . ASN A 1 270 ? -40.404 -3.872 12.387 1.00 36.09 270 ASN A C 1
ATOM 2186 O O . ASN A 1 270 ? -41.053 -3.152 13.132 1.00 36.09 270 ASN A O 1
ATOM 2190 N N . GLY A 1 271 ? -39.828 -3.428 11.265 1.00 39.88 271 GLY A N 1
ATOM 2191 C CA . GLY A 1 271 ? -40.206 -2.196 10.564 1.00 39.88 271 GLY A CA 1
ATOM 2192 C C . GLY A 1 271 ? -39.847 -0.855 11.229 1.00 39.88 271 GLY A C 1
ATOM 2193 O O . GLY A 1 271 ? -40.126 -0.608 12.396 1.00 39.88 271 GLY A O 1
ATOM 2194 N N . THR A 1 272 ? -39.400 0.084 10.385 1.00 31.94 272 THR A N 1
ATOM 2195 C CA . THR A 1 272 ? -39.231 1.547 10.604 1.00 31.94 272 THR A CA 1
ATOM 2196 C C . THR A 1 272 ? -37.813 1.997 11.033 1.00 31.94 272 THR A C 1
ATOM 2198 O O . THR A 1 272 ? -37.196 1.357 11.882 1.00 31.94 272 THR A O 1
ATOM 2201 N N . PRO A 1 273 ? -37.243 3.064 10.417 1.00 34.94 273 PRO A N 1
ATOM 2202 C CA . PRO A 1 273 ? -35.818 3.382 10.510 1.00 34.94 273 PRO A CA 1
ATOM 2203 C C . PRO A 1 273 ? -35.485 4.144 11.797 1.00 34.94 273 PRO A C 1
ATOM 2205 O O . PRO A 1 273 ? -36.234 5.021 12.228 1.00 34.94 273 PRO A O 1
ATOM 2208 N N . VAL A 1 274 ? -34.344 3.812 12.405 1.00 38.81 274 VAL A N 1
ATOM 2209 C CA . VAL A 1 274 ? -33.942 4.346 13.711 1.00 38.81 274 VAL A CA 1
ATOM 2210 C C . VAL A 1 274 ? -33.172 5.658 13.551 1.00 38.81 274 VAL A C 1
ATOM 2212 O O . VAL A 1 274 ? -32.205 5.765 12.798 1.00 38.81 274 VAL A O 1
ATOM 2215 N N . VAL A 1 275 ? -33.673 6.654 14.276 1.00 34.38 275 VAL A N 1
ATOM 2216 C CA . VAL A 1 275 ? -33.244 8.050 14.376 1.00 34.38 275 VAL A CA 1
ATOM 2217 C C . VAL A 1 275 ? -31.828 8.174 14.955 1.00 34.38 275 VAL A C 1
ATOM 2219 O O . VAL A 1 275 ? -31.419 7.394 15.816 1.00 34.38 275 VAL A O 1
ATOM 2222 N N . ALA A 1 276 ? -31.096 9.195 14.492 1.00 33.34 276 ALA A N 1
ATOM 2223 C CA . ALA A 1 276 ? -29.781 9.599 14.982 1.00 33.34 276 ALA A CA 1
ATOM 2224 C C . ALA A 1 276 ? -29.752 9.685 16.518 1.00 33.34 276 ALA A C 1
ATOM 2226 O O . ALA A 1 276 ? -30.402 10.540 17.117 1.00 33.34 276 ALA A O 1
ATOM 2227 N N . THR A 1 277 ? -28.994 8.793 17.158 1.00 36.06 277 THR A N 1
ATOM 2228 C CA . THR A 1 277 ? -28.824 8.805 18.613 1.00 36.06 277 THR A CA 1
ATOM 2229 C C . THR A 1 277 ? -27.630 9.693 18.956 1.00 36.06 277 THR A C 1
ATOM 2231 O O . THR A 1 277 ? -26.475 9.327 18.744 1.00 36.06 277 THR A O 1
ATOM 2234 N N . THR A 1 278 ? -27.907 10.899 19.447 1.00 32.50 278 THR A N 1
ATOM 2235 C CA . THR A 1 278 ? -26.898 11.817 19.987 1.00 32.50 278 THR A CA 1
ATOM 2236 C C . THR A 1 278 ? -26.480 11.352 21.380 1.00 32.50 278 THR A C 1
ATOM 2238 O O . THR A 1 278 ? -27.310 11.336 22.288 1.00 32.50 278 THR A O 1
ATOM 2241 N N . TYR A 1 279 ? -25.206 11.006 21.571 1.00 37.91 279 TYR A N 1
ATOM 2242 C CA . TYR A 1 279 ? -24.651 10.709 22.893 1.00 37.91 279 TYR A CA 1
ATOM 2243 C C . TYR A 1 279 ? -23.892 11.928 23.427 1.00 37.91 279 TYR A C 1
ATOM 2245 O O . TYR A 1 279 ? -22.887 12.346 22.852 1.00 37.91 279 TYR A O 1
ATOM 2253 N N . SER A 1 280 ? -24.362 12.485 24.541 1.00 28.11 280 SER A N 1
ATOM 2254 C CA . SER A 1 280 ? -23.642 13.460 25.360 1.00 28.11 280 SER A CA 1
ATOM 2255 C C . SER A 1 280 ? -22.778 12.715 26.381 1.00 28.11 280 SER A C 1
ATOM 2257 O O . SER A 1 280 ? -23.286 11.979 27.224 1.00 28.11 280 SER A O 1
ATOM 2259 N N . VAL A 1 281 ? -21.455 12.877 26.300 1.00 32.91 281 VAL A N 1
ATOM 2260 C CA . VAL A 1 281 ? -20.526 12.316 27.290 1.00 32.91 281 VAL A CA 1
ATOM 2261 C C . VAL A 1 281 ? -20.465 13.279 28.474 1.00 32.91 281 VAL A C 1
ATOM 2263 O O . VAL A 1 281 ? -19.816 14.317 28.413 1.00 32.91 281 VAL A O 1
ATOM 2266 N N . SER A 1 282 ? -21.160 12.961 29.563 1.00 30.50 282 SER A N 1
ATOM 2267 C CA . SER A 1 282 ? -21.015 13.669 30.835 1.00 30.50 282 SER A CA 1
ATOM 2268 C C . SER A 1 282 ? -19.701 13.259 31.504 1.00 30.50 282 SER A C 1
ATOM 2270 O O . SER A 1 282 ? -19.551 12.160 32.033 1.00 30.50 282 SER A O 1
ATOM 2272 N N . SER A 1 283 ? -18.726 14.164 31.487 1.00 31.23 283 SER A N 1
ATOM 2273 C CA . SER A 1 283 ? -17.482 14.055 32.244 1.00 31.23 283 SER A CA 1
ATOM 2274 C C . SER A 1 283 ? -17.760 14.140 33.750 1.00 31.23 283 SER A C 1
ATOM 2276 O O . SER A 1 283 ? -17.996 15.227 34.277 1.00 31.23 283 SER A O 1
ATOM 2278 N N . GLN A 1 284 ? -17.707 13.008 34.456 1.00 35.34 284 GLN A N 1
ATOM 2279 C CA . GLN A 1 284 ? -17.570 12.980 35.913 1.00 35.34 284 GLN A CA 1
ATOM 2280 C C . GLN A 1 284 ? -16.166 12.508 36.296 1.00 35.34 284 GLN A C 1
ATOM 2282 O O . GLN A 1 284 ? -15.827 11.336 36.159 1.00 35.34 284 GLN A O 1
ATOM 2287 N N . SER A 1 285 ? -15.370 13.428 36.836 1.00 31.48 285 SER A N 1
ATOM 2288 C CA . SER A 1 285 ? -14.293 13.103 37.772 1.00 31.48 285 SER A CA 1
ATOM 2289 C C . SER A 1 285 ? -14.090 14.278 38.733 1.00 31.48 285 SER A C 1
ATOM 2291 O O . SER A 1 285 ? -13.186 15.093 38.561 1.00 31.48 285 SER A O 1
ATOM 2293 N N . SER A 1 286 ? -14.952 14.377 39.746 1.00 33.72 286 SER A N 1
ATOM 2294 C CA . SER A 1 286 ? -14.628 15.091 40.984 1.00 33.72 286 SER A CA 1
ATOM 2295 C C . SER A 1 286 ? -14.118 14.065 41.989 1.00 33.72 286 SER A C 1
ATOM 2297 O O . SER A 1 286 ? -14.886 13.245 42.481 1.00 33.72 286 SER A O 1
ATOM 2299 N N . MET A 1 287 ? -12.821 14.109 42.287 1.00 33.03 287 MET A N 1
ATOM 2300 C CA . MET A 1 287 ? -12.290 13.549 43.530 1.00 33.03 287 MET A CA 1
ATOM 2301 C C . MET A 1 287 ? -12.495 14.587 44.644 1.00 33.03 287 MET A C 1
ATOM 2303 O O . MET A 1 287 ? -12.194 15.762 44.415 1.00 33.03 287 MET A O 1
ATOM 2307 N N . PRO A 1 288 ? -13.002 14.208 45.829 1.00 40.25 288 PRO A N 1
ATOM 2308 C CA . PRO A 1 288 ? -13.121 15.125 46.950 1.00 40.25 288 PRO A CA 1
ATOM 2309 C C . PRO A 1 288 ? -11.764 15.285 47.642 1.00 40.25 288 PRO A C 1
ATOM 2311 O O . PRO A 1 288 ? -11.070 14.308 47.924 1.00 40.25 288 PRO A O 1
ATOM 2314 N N . GLY A 1 289 ? -11.398 16.536 47.914 1.00 34.88 289 GLY A N 1
ATOM 2315 C CA . GLY A 1 289 ? -10.263 16.867 48.764 1.00 34.88 289 GLY A CA 1
ATOM 2316 C C . GLY A 1 289 ? -10.483 16.380 50.194 1.00 34.88 289 GLY A C 1
ATOM 2317 O O . GLY A 1 289 ? -11.590 16.456 50.729 1.00 34.88 289 GLY A O 1
ATOM 2318 N N . ILE A 1 290 ? -9.405 15.914 50.815 1.00 43.53 290 ILE A N 1
ATOM 2319 C CA . ILE A 1 290 ? -9.312 15.734 52.260 1.00 43.53 290 ILE A CA 1
ATOM 2320 C C . ILE A 1 290 ? -8.243 16.711 52.755 1.00 43.53 290 ILE A C 1
ATOM 2322 O O . ILE A 1 290 ? -7.199 16.867 52.122 1.00 43.53 290 ILE A O 1
ATOM 2326 N 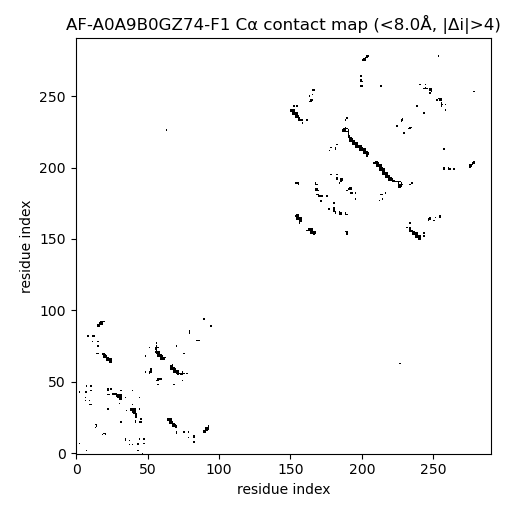N . ARG A 1 291 ? -8.627 17.411 53.825 1.00 42.28 291 ARG A N 1
ATOM 2327 C CA . ARG A 1 291 ? -7.885 18.418 54.591 1.00 42.28 291 ARG A CA 1
ATOM 2328 C C . ARG A 1 291 ? -6.512 17.952 55.053 1.00 42.28 291 ARG A C 1
ATOM 2330 O O . ARG A 1 291 ? -6.389 16.751 55.372 1.00 42.28 291 ARG A O 1
#

Organism: Odobenus rosmarus divergens (NCBI:txid9708)

Foldseek 3Di:
DDDDPLLLLLLLVVCFAAQKDKAALDQPAQATPVCVVVRHGSVSNVVSQVVCVVVVQWDWDDDLSMIMIGGDPVVNVVSCVVNVPDPPRGYPVPPDDDPPDDDDDDDDDDDDDDDDDDDDDDDPDPDDDDDDDDDDDDDPPPDDPDPPPCQKDKWKADLVGNPATDRFADDDDPPHDLQRRVQVRCCAGFVFHADWDDWLAWAADPVVRDIHTDTDGDTDDHDPDHHCCVPRVMDMDMDGLVVVLVRCCVPPNSRSVSSVSVVVVVVPVPDDDDDHDHDDDDDDDDDDDDD

Solvent-accessible surface area (backbone atoms only — not comparable to full-atom values): 18469 Å² total; per-residue (Å²): 131,94,71,61,67,71,54,54,50,55,54,51,52,50,35,49,50,49,29,45,47,74,47,68,78,42,72,80,44,73,51,26,82,96,37,47,92,75,66,32,37,28,43,57,53,56,54,52,49,53,58,35,36,78,68,62,23,28,48,79,48,76,56,93,62,26,40,40,35,39,58,31,77,65,22,50,53,53,51,31,67,73,67,70,52,65,90,84,72,67,26,51,78,72,59,77,79,74,77,75,78,74,78,84,75,82,85,77,82,88,81,82,86,85,83,92,81,90,84,82,93,86,88,88,78,88,84,87,74,82,83,88,90,83,91,84,92,75,90,75,84,78,64,85,73,68,78,75,73,73,56,59,43,73,34,19,34,33,93,92,43,74,92,39,63,38,72,62,66,77,81,73,60,91,94,59,51,74,70,56,38,51,54,50,30,28,30,40,51,56,17,37,44,53,53,77,57,58,74,62,48,59,45,53,40,76,91,77,72,41,78,45,80,41,65,43,67,49,76,75,44,76,48,94,74,32,53,30,36,75,74,73,65,39,47,67,50,79,29,44,57,73,56,45,34,59,62,17,48,80,83,36,48,76,64,23,49,53,57,55,45,47,54,50,61,68,73,52,79,76,73,82,87,84,72,81,66,80,70,83,84,81,87,82,84,83,79,82,87,78,135

InterPro domains:
  IPR000086 NUDIX hydrolase domain [PF00293] (153-257)
  IPR000086 NUDIX hydrolase domain [PS51462] (126-261)
  IPR005326 Plectin/eS10, N-terminal [PF03501] (3-97)
  IPR015797 NUDIX hydrolase-like domain superfamily [SSF55811] (153-252)
  IPR020084 NUDIX hydrolase, conserved site [PS00893] (170-191)
  IPR036388 Winged helix-like DNA-binding domain superfamily [G3DSA:1.10.10.10] (1-109)
  IPR037447 Small ribosomal subunit protein eS10 [PTHR12146] (1-152)
  IPR047198 Diphosphoinositol polyphosphate phosphohydrolase-like, NUDIX domain [cd04666] (153-262)

Mean predicted aligned error: 20.66 Å

Nearest PDB structures (foldseek):
  2fvv-assembly1_A  TM=9.859E-01  e=1.400E-18  Homo sapiens
  8q87-assembly1_Aj  TM=1.003E+00  e=1.792E-16  Gallus gallus
  2duk-assembly1_A  TM=9.718E-01  e=1.103E-16  Mus musculus
  6zv6-assembly1_K  TM=9.809E-01  e=3.100E-15  Homo sapiens
  7oyc-assembly1_K2  TM=9.953E-01  e=1.177E-14  Xenopus laevis